Protein AF-A0A662Y302-F1 (afdb_monomer_lite)

pLDDT: mean 74.71, std 22.79, range [23.22, 97.81]

Sequence (272 aa):
MIYNSKTPQLGALWGGCLSFSKCHAERNVPVDPHMPWLWDGEEFLRSAIVWTHGYDIYSPSEDGSVIYHNYTKNPIQRGWESWEDPEVQKQVIAMTDNRYRLLVGVDFKGMVDTTELAKYGWGGVRSYEQYKAFSGISLEQGQEDNSSCKQLHWVPYANATEVEATVGGGWKLHATLSAFNRQIQEEEAQNFGELVDAKAAAQAVVLARKSMGIGKQNTDQAIAQLRQEVRRFATCVSRLTIQGCFLPARSCGHVLYGRTAARVFSGAGFAP

Structure (mmCIF, N/CA/C/O backbone):
data_AF-A0A662Y302-F1
#
_entry.id   AF-A0A662Y302-F1
#
loop_
_atom_site.group_PDB
_atom_site.id
_atom_site.type_symbol
_atom_site.label_atom_id
_atom_site.label_alt_id
_atom_site.label_comp_id
_atom_site.label_asym_id
_atom_site.label_entity_id
_atom_site.label_seq_id
_atom_site.pdbx_PDB_ins_code
_atom_site.Cartn_x
_atom_site.Cartn_y
_atom_site.Cartn_z
_atom_site.occupancy
_atom_site.B_iso_or_equiv
_atom_site.auth_seq_id
_atom_site.auth_comp_id
_atom_site.auth_asym_id
_atom_site.auth_atom_id
_atom_site.pdbx_PDB_model_num
ATOM 1 N N . MET A 1 1 ? 0.850 18.533 2.110 1.00 59.66 1 MET A N 1
ATOM 2 C CA . MET A 1 1 ? 0.840 18.538 3.589 1.00 59.66 1 MET A CA 1
ATOM 3 C C . MET A 1 1 ? -0.299 19.411 4.067 1.00 59.66 1 MET A C 1
ATOM 5 O O . MET A 1 1 ? -0.609 20.395 3.407 1.00 59.66 1 MET A O 1
ATOM 9 N N . ILE A 1 2 ? -0.930 19.037 5.177 1.00 69.56 2 ILE A N 1
ATOM 10 C CA . ILE A 1 2 ? -1.901 19.901 5.848 1.00 69.56 2 ILE A CA 1
ATOM 11 C C . ILE A 1 2 ? -1.097 20.863 6.714 1.00 69.56 2 ILE A C 1
ATOM 13 O O . ILE A 1 2 ? -0.470 20.439 7.685 1.00 69.56 2 ILE A O 1
ATOM 17 N N . TYR A 1 3 ? -1.080 22.131 6.310 1.00 75.12 3 TYR A N 1
ATOM 18 C CA . TYR A 1 3 ? -0.335 23.187 6.991 1.00 75.12 3 TYR A CA 1
ATOM 19 C C . TYR A 1 3 ? -0.761 23.321 8.457 1.00 75.12 3 TYR A C 1
ATOM 21 O O . TYR A 1 3 ? -1.945 23.181 8.777 1.00 75.12 3 TYR A O 1
ATOM 29 N N . ASN A 1 4 ? 0.192 23.634 9.338 1.00 79.00 4 ASN A N 1
ATOM 30 C CA . ASN A 1 4 ? -0.005 23.830 10.780 1.00 79.00 4 ASN A CA 1
ATOM 31 C C . ASN A 1 4 ? -0.550 22.606 11.542 1.00 79.00 4 ASN A C 1
ATOM 33 O O . ASN A 1 4 ? -1.102 22.746 12.639 1.00 79.00 4 ASN A O 1
ATOM 37 N N . SER A 1 5 ? -0.417 21.396 10.992 1.00 83.75 5 SER A N 1
ATOM 38 C CA . SER A 1 5 ? -0.731 20.184 11.747 1.00 83.75 5 SER A CA 1
ATOM 39 C C . SER A 1 5 ? 0.321 19.939 12.826 1.00 83.75 5 SER A C 1
ATOM 41 O O . SER A 1 5 ? 1.497 19.783 12.513 1.00 83.75 5 SER A O 1
ATOM 43 N N . LYS A 1 6 ? -0.113 19.807 14.084 1.00 87.44 6 LYS A N 1
ATOM 44 C CA . LYS A 1 6 ? 0.758 19.456 15.224 1.00 87.44 6 LYS A CA 1
ATOM 45 C C . LYS A 1 6 ? 0.945 17.951 15.422 1.00 87.44 6 LYS A C 1
ATOM 47 O O . LYS A 1 6 ? 1.718 17.526 16.275 1.00 87.44 6 LYS A O 1
ATOM 52 N N . THR A 1 7 ? 0.216 17.132 14.670 1.00 87.75 7 THR A N 1
ATOM 53 C CA . THR A 1 7 ? 0.244 15.668 14.772 1.00 87.75 7 THR A CA 1
ATOM 54 C C . THR A 1 7 ? 0.529 15.030 13.413 1.00 87.75 7 THR A C 1
ATOM 56 O O . THR A 1 7 ? 0.257 15.655 12.381 1.00 87.75 7 THR A O 1
ATOM 59 N N . PRO A 1 8 ? 1.063 13.794 13.380 1.00 89.19 8 PRO A N 1
ATOM 60 C CA . PRO A 1 8 ? 1.182 13.042 12.140 1.00 89.19 8 PRO A CA 1
ATOM 61 C C . PRO A 1 8 ? -0.173 12.918 11.444 1.00 89.19 8 PRO A C 1
ATOM 63 O O . PRO A 1 8 ? -1.195 12.676 12.090 1.00 89.19 8 PRO A O 1
ATOM 66 N N . GLN A 1 9 ? -0.170 13.094 10.128 1.00 89.38 9 GLN A N 1
ATOM 67 C CA . GLN A 1 9 ? -1.378 13.086 9.311 1.00 89.38 9 GLN A CA 1
ATOM 68 C C . GLN A 1 9 ? -1.471 11.799 8.517 1.00 89.38 9 GLN A C 1
ATOM 70 O O . GLN A 1 9 ? -0.475 11.342 7.963 1.00 89.38 9 GLN A O 1
ATOM 75 N N . LEU A 1 10 ? -2.672 11.223 8.458 1.00 92.50 10 LEU A N 1
ATOM 76 C CA . LEU A 1 10 ? -2.913 10.035 7.650 1.00 92.50 10 LEU A CA 1
ATOM 77 C C . LEU A 1 10 ? -2.612 10.362 6.179 1.00 92.50 10 LEU A C 1
ATOM 79 O O . LEU A 1 10 ? -3.145 11.325 5.628 1.00 92.50 10 LEU A O 1
ATOM 83 N N . GLY A 1 11 ? -1.739 9.566 5.573 1.00 92.06 11 GLY A N 1
ATOM 84 C CA . GLY A 1 11 ? -1.283 9.689 4.197 1.00 92.06 11 GLY A CA 1
ATOM 85 C C . GLY A 1 11 ? -1.677 8.471 3.369 1.00 92.06 11 GLY A C 1
ATOM 86 O O . GLY A 1 11 ? -1.933 7.390 3.898 1.00 92.06 11 GLY A O 1
ATOM 87 N N . ALA A 1 12 ? -1.721 8.654 2.051 1.00 92.69 12 ALA A N 1
ATOM 88 C CA . ALA A 1 12 ? -1.959 7.565 1.106 1.00 92.69 12 ALA A CA 1
ATOM 89 C C . ALA A 1 12 ? -0.668 6.972 0.534 1.00 92.69 12 ALA A C 1
ATOM 91 O O . ALA A 1 12 ? -0.702 5.855 0.023 1.00 92.69 12 ALA A O 1
ATOM 92 N N . LEU A 1 13 ? 0.438 7.716 0.610 1.00 91.50 13 LEU A N 1
ATOM 93 C CA . LEU A 1 13 ? 1.700 7.388 -0.041 1.00 91.50 13 LEU A CA 1
ATOM 94 C C . LEU A 1 13 ? 2.816 7.202 0.985 1.00 91.50 13 LEU A C 1
ATOM 96 O O . LEU A 1 13 ? 2.998 8.011 1.896 1.00 91.50 13 LEU A O 1
ATOM 100 N N . TRP A 1 14 ? 3.547 6.117 0.803 1.00 93.50 14 TRP A N 1
ATOM 101 C CA . TRP A 1 14 ? 4.794 5.759 1.448 1.00 93.50 14 TRP A CA 1
ATOM 102 C C . TRP A 1 14 ? 5.951 6.342 0.633 1.00 93.50 14 TRP A C 1
ATOM 104 O O . TRP A 1 14 ? 5.900 6.309 -0.591 1.00 93.50 14 TRP A O 1
ATOM 114 N N . GLY A 1 15 ? 6.973 6.870 1.307 1.00 88.88 15 GLY A N 1
ATOM 115 C CA . GLY A 1 15 ? 8.163 7.425 0.659 1.00 88.88 15 GLY A CA 1
ATOM 116 C C . GLY A 1 15 ? 9.418 6.629 1.004 1.00 88.88 15 GLY A C 1
ATOM 117 O O . GLY A 1 15 ? 9.665 6.343 2.181 1.00 88.88 15 GLY A O 1
ATOM 118 N N . GLY A 1 16 ? 10.240 6.322 0.000 1.00 86.19 16 GLY A N 1
ATOM 119 C CA . GLY A 1 16 ? 11.458 5.524 0.171 1.00 86.19 16 GLY A CA 1
ATOM 120 C C . GLY A 1 16 ? 12.545 6.220 0.990 1.00 86.19 16 GLY A C 1
ATOM 121 O O . GLY A 1 16 ? 13.267 5.580 1.752 1.00 86.19 16 GLY A O 1
ATOM 122 N N . CYS A 1 17 ? 12.633 7.549 0.905 1.00 83.56 17 CYS A N 1
ATOM 123 C CA . CYS A 1 17 ? 13.680 8.319 1.584 1.00 83.56 17 CYS A CA 1
ATOM 124 C C . CYS A 1 17 ? 13.460 8.492 3.097 1.00 83.56 17 CYS A C 1
ATOM 126 O O . CYS A 1 17 ? 14.408 8.803 3.818 1.00 83.56 17 CYS A O 1
ATOM 128 N N . LEU A 1 18 ? 12.224 8.335 3.585 1.00 85.25 18 LEU A N 1
ATOM 129 C CA . LEU A 1 18 ? 11.900 8.399 5.009 1.00 85.25 18 LEU A CA 1
ATOM 130 C C . LEU A 1 18 ? 10.705 7.505 5.317 1.00 85.25 18 LEU A C 1
ATOM 132 O O . LEU A 1 18 ? 9.550 7.908 5.177 1.00 85.25 18 LEU A O 1
ATOM 136 N N . SER A 1 19 ? 10.993 6.320 5.838 1.00 89.44 19 SER A N 1
ATOM 137 C CA . SER A 1 19 ? 9.976 5.447 6.398 1.00 89.44 19 SER A CA 1
ATOM 138 C C . SER A 1 19 ? 10.526 4.668 7.585 1.00 89.44 19 SER A C 1
ATOM 140 O O . SER A 1 19 ? 11.683 4.255 7.619 1.00 89.44 19 SER A O 1
ATOM 142 N N . PHE A 1 20 ? 9.689 4.500 8.603 1.00 90.50 20 PHE A N 1
ATOM 143 C CA . PHE A 1 20 ? 9.977 3.651 9.747 1.00 90.50 20 PHE A CA 1
ATOM 144 C C . PHE A 1 20 ? 8.676 3.036 10.243 1.00 90.50 20 PHE A C 1
ATOM 146 O O . PHE A 1 20 ? 7.602 3.633 10.172 1.00 90.50 20 PHE A O 1
ATOM 153 N N . SER A 1 21 ? 8.771 1.812 10.737 1.00 92.50 21 SER A N 1
ATOM 154 C CA . SER A 1 21 ? 7.631 1.029 11.189 1.00 92.50 21 SER A CA 1
ATOM 155 C C . SER A 1 21 ? 8.082 0.068 12.285 1.00 92.50 21 SER A C 1
ATOM 157 O O . SER A 1 21 ? 9.276 -0.124 12.536 1.00 92.50 21 SER A O 1
ATOM 159 N N . LYS A 1 22 ? 7.123 -0.548 12.980 1.00 93.50 22 LYS A N 1
ATOM 160 C CA . LYS A 1 22 ? 7.443 -1.692 13.839 1.00 93.50 22 LYS A CA 1
ATOM 161 C C . LYS A 1 22 ? 7.882 -2.863 12.961 1.00 93.50 22 LYS A C 1
ATOM 163 O O . LYS A 1 22 ? 7.330 -3.073 11.886 1.00 93.50 22 LYS A O 1
ATOM 168 N N . CYS A 1 23 ? 8.798 -3.688 13.467 1.00 94.31 23 CYS A N 1
ATOM 169 C CA . CYS A 1 23 ? 9.402 -4.791 12.710 1.00 94.31 23 CYS A CA 1
ATOM 170 C C . CYS A 1 23 ? 8.399 -5.782 12.094 1.00 94.31 23 CYS A C 1
ATOM 172 O O . CYS A 1 23 ? 8.719 -6.431 11.103 1.00 94.31 23 CYS A O 1
ATOM 174 N N . HIS A 1 24 ? 7.196 -5.911 12.661 1.00 94.44 24 HIS A N 1
ATOM 175 C CA . HIS A 1 24 ? 6.166 -6.790 12.116 1.00 94.44 24 HIS A CA 1
ATOM 176 C C . HIS A 1 24 ? 5.641 -6.325 10.750 1.00 94.44 24 HIS A C 1
ATOM 178 O O . HIS A 1 24 ? 5.228 -7.172 9.971 1.00 94.44 24 HIS A O 1
ATOM 184 N N . ALA A 1 25 ? 5.709 -5.030 10.414 1.00 94.88 25 ALA A N 1
ATOM 185 C CA . ALA A 1 25 ? 5.310 -4.541 9.093 1.00 94.88 25 ALA A CA 1
ATOM 186 C C . ALA A 1 25 ? 6.178 -5.144 7.983 1.00 94.88 25 ALA A C 1
ATOM 188 O O . ALA A 1 25 ? 5.655 -5.750 7.055 1.00 94.88 25 ALA A O 1
ATOM 189 N N . GLU A 1 26 ? 7.499 -5.080 8.140 1.00 94.06 26 GLU A N 1
ATOM 190 C CA . GLU A 1 26 ? 8.455 -5.624 7.166 1.00 94.06 26 GLU A CA 1
ATOM 191 C C . GLU A 1 26 ? 8.483 -7.159 7.135 1.00 94.06 26 GLU A C 1
ATOM 193 O O . GLU A 1 26 ? 8.827 -7.758 6.121 1.00 94.06 26 GLU A O 1
ATOM 198 N N . ARG A 1 27 ? 8.108 -7.821 8.238 1.00 94.19 27 ARG A N 1
ATOM 199 C CA . ARG A 1 27 ? 8.018 -9.291 8.296 1.00 94.19 27 ARG A CA 1
ATOM 200 C C . ARG A 1 27 ? 6.735 -9.830 7.680 1.00 94.19 27 ARG A C 1
ATOM 202 O O . ARG A 1 27 ? 6.779 -10.851 7.002 1.00 94.19 27 ARG A O 1
ATOM 209 N N . ASN A 1 28 ? 5.609 -9.175 7.951 1.00 95.19 28 ASN A N 1
ATOM 210 C CA . ASN A 1 28 ? 4.304 -9.598 7.451 1.00 95.19 28 ASN A CA 1
ATOM 211 C C . ASN A 1 28 ? 4.124 -9.191 5.988 1.00 95.19 28 ASN A C 1
ATOM 213 O O . ASN A 1 28 ? 3.450 -9.890 5.243 1.00 95.19 28 ASN A O 1
ATOM 217 N N . VAL A 1 29 ? 4.729 -8.069 5.592 1.00 96.44 29 VAL A N 1
ATOM 218 C CA . VAL A 1 29 ? 4.620 -7.492 4.254 1.00 96.44 29 VAL A CA 1
ATOM 219 C C . VAL A 1 29 ? 6.030 -7.236 3.710 1.00 96.44 29 VAL A C 1
ATOM 221 O O . VAL A 1 29 ? 6.476 -6.084 3.654 1.00 96.44 29 VAL A O 1
ATOM 224 N N . PRO A 1 30 ? 6.783 -8.292 3.365 1.00 94.88 30 PRO A N 1
ATOM 225 C CA . PRO A 1 30 ? 8.123 -8.141 2.809 1.00 94.88 30 PRO A CA 1
ATOM 226 C C . PRO A 1 30 ? 8.087 -7.445 1.442 1.00 94.88 30 PRO A C 1
ATOM 228 O O . PRO A 1 30 ? 7.107 -7.547 0.704 1.00 94.88 30 PRO A O 1
ATOM 231 N N . VAL A 1 31 ? 9.170 -6.746 1.100 1.00 93.75 31 VAL A N 1
ATOM 232 C CA . VAL A 1 31 ? 9.376 -6.212 -0.256 1.00 93.75 31 VAL A CA 1
ATOM 233 C C . VAL A 1 31 ? 9.509 -7.377 -1.239 1.00 93.75 31 VAL A C 1
ATOM 235 O O . VAL A 1 31 ? 10.145 -8.385 -0.923 1.00 93.75 31 VAL A O 1
ATOM 238 N N . ASP A 1 32 ? 8.890 -7.245 -2.411 1.00 95.81 32 ASP A N 1
ATOM 239 C CA . ASP A 1 32 ? 8.911 -8.263 -3.461 1.00 95.81 32 ASP A CA 1
ATOM 240 C C . ASP A 1 32 ? 10.318 -8.376 -4.080 1.00 95.81 32 ASP A C 1
ATOM 242 O O . ASP A 1 32 ? 10.774 -7.425 -4.721 1.00 95.81 32 ASP A O 1
ATOM 246 N N . PRO A 1 33 ? 11.026 -9.511 -3.917 1.00 95.50 33 PRO A N 1
ATOM 247 C CA . PRO A 1 33 ? 12.346 -9.695 -4.511 1.00 95.50 33 PRO A CA 1
ATOM 248 C C . PRO A 1 33 ? 12.287 -9.898 -6.033 1.00 95.50 33 PRO A C 1
ATOM 250 O O . PRO A 1 33 ? 13.325 -9.834 -6.687 1.00 95.50 33 PRO A O 1
ATOM 253 N N . HIS A 1 34 ? 11.098 -10.128 -6.603 1.00 95.50 34 HIS A N 1
ATOM 254 C CA . HIS A 1 34 ? 10.882 -10.392 -8.030 1.00 95.50 34 HIS A CA 1
ATOM 255 C C . HIS A 1 34 ? 10.583 -9.116 -8.836 1.00 95.50 34 HIS A C 1
ATOM 257 O O . HIS A 1 34 ? 10.054 -9.189 -9.943 1.00 95.50 34 HIS A O 1
ATOM 263 N N . MET A 1 35 ? 10.905 -7.937 -8.292 1.00 94.44 35 MET A N 1
ATOM 264 C CA . MET A 1 35 ? 10.808 -6.645 -8.991 1.00 94.44 35 MET A CA 1
ATOM 265 C C . MET A 1 35 ? 12.134 -5.868 -9.004 1.00 94.44 35 MET A C 1
ATOM 267 O O . MET A 1 35 ? 12.187 -4.711 -8.577 1.00 94.44 35 MET A O 1
ATOM 271 N N . PRO A 1 36 ? 13.236 -6.475 -9.477 1.00 92.56 36 PRO A N 1
ATOM 272 C CA . PRO A 1 36 ? 14.496 -5.760 -9.630 1.00 92.56 36 PRO A CA 1
ATOM 273 C C . PRO A 1 36 ? 14.342 -4.597 -10.616 1.00 92.56 36 PRO A C 1
ATOM 275 O O . PRO A 1 36 ? 13.674 -4.725 -11.642 1.00 92.56 36 PRO A O 1
ATOM 278 N N . TRP A 1 37 ? 15.007 -3.480 -10.322 1.00 90.56 37 TRP A N 1
ATOM 279 C CA . TRP A 1 37 ? 15.024 -2.276 -11.161 1.00 90.56 37 TRP A CA 1
ATOM 280 C C . TRP A 1 37 ? 13.683 -1.532 -11.300 1.00 90.56 37 TRP A C 1
ATOM 282 O O . TRP A 1 37 ? 13.589 -0.639 -12.143 1.00 90.56 37 TRP A O 1
ATOM 292 N N . LEU A 1 38 ? 12.671 -1.845 -10.481 1.00 92.31 38 LEU A N 1
ATOM 293 C CA . LEU A 1 38 ? 11.467 -1.018 -10.392 1.00 92.31 38 LEU A CA 1
ATOM 294 C C . LEU A 1 38 ? 11.825 0.309 -9.717 1.00 92.31 38 LEU A C 1
ATOM 296 O O . LEU A 1 38 ? 12.178 0.315 -8.547 1.00 92.31 38 LEU A O 1
ATOM 300 N N . TRP A 1 39 ? 11.719 1.416 -10.444 1.00 84.44 39 TRP A N 1
ATOM 301 C CA . TRP A 1 39 ? 11.942 2.760 -9.896 1.00 84.44 39 TRP A CA 1
ATOM 302 C C . TRP A 1 39 ? 10.647 3.562 -9.891 1.00 84.44 39 TRP A C 1
ATOM 304 O O . TRP A 1 39 ? 10.201 4.062 -8.860 1.00 84.44 39 TRP A O 1
ATOM 314 N N . ASP A 1 40 ? 9.999 3.638 -11.050 1.00 85.44 40 ASP A N 1
ATOM 315 C CA . ASP A 1 40 ? 8.737 4.342 -11.190 1.00 85.44 40 ASP A CA 1
ATOM 316 C C . ASP A 1 40 ? 7.587 3.446 -10.718 1.00 85.44 40 ASP A C 1
ATOM 318 O O . ASP A 1 40 ? 7.296 2.402 -11.298 1.00 85.44 40 ASP A O 1
ATOM 322 N N . GLY A 1 41 ? 6.915 3.870 -9.648 1.00 90.38 41 GLY A N 1
ATOM 323 C CA . GLY A 1 41 ? 5.750 3.174 -9.098 1.00 90.38 41 GLY A CA 1
ATOM 324 C C . GLY A 1 41 ? 6.038 2.270 -7.900 1.00 90.38 41 GLY A C 1
ATOM 325 O O . GLY A 1 41 ? 5.079 1.813 -7.276 1.00 90.38 41 GLY A O 1
ATOM 326 N N . GLU A 1 42 ? 7.303 2.071 -7.506 1.00 92.69 42 GLU A N 1
ATOM 327 C CA . GLU A 1 42 ? 7.649 1.281 -6.312 1.00 92.69 42 GLU A CA 1
ATOM 328 C C . GLU A 1 42 ? 6.974 1.836 -5.048 1.00 92.69 42 GLU A C 1
ATOM 330 O O . GLU A 1 42 ? 6.423 1.085 -4.243 1.00 92.69 42 GLU A O 1
ATOM 335 N N . GLU A 1 43 ? 6.930 3.165 -4.918 1.00 94.12 43 GLU A N 1
ATOM 336 C CA . GLU A 1 43 ? 6.338 3.850 -3.772 1.00 94.12 43 GLU A CA 1
ATOM 337 C C . GLU A 1 43 ? 4.821 3.663 -3.738 1.00 94.12 43 GLU A C 1
ATOM 339 O O . GLU A 1 43 ? 4.256 3.322 -2.695 1.00 94.12 43 GLU A O 1
ATOM 344 N N . PHE A 1 44 ? 4.152 3.815 -4.885 1.00 94.50 44 PHE A N 1
ATOM 345 C CA . PHE A 1 44 ? 2.716 3.564 -5.005 1.00 94.50 44 PHE A CA 1
ATOM 346 C C . PHE A 1 44 ? 2.386 2.111 -4.659 1.00 94.50 44 PHE A C 1
ATOM 348 O O . PHE A 1 44 ? 1.491 1.847 -3.852 1.00 94.50 44 PHE A O 1
ATOM 355 N N . LEU A 1 45 ? 3.132 1.165 -5.231 1.00 95.56 45 LEU A N 1
ATOM 356 C CA . LEU A 1 45 ? 2.897 -0.252 -5.011 1.00 95.56 45 LEU A CA 1
ATOM 3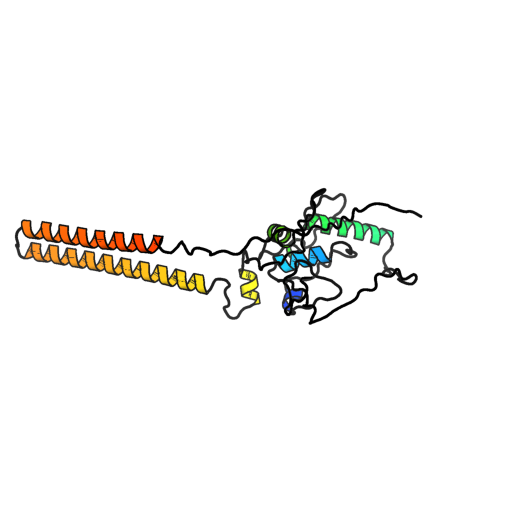57 C C . LEU A 1 45 ? 3.124 -0.625 -3.544 1.00 95.56 45 LEU A C 1
ATOM 359 O O . LEU A 1 45 ? 2.264 -1.263 -2.934 1.00 95.56 45 LEU A O 1
ATOM 363 N N . ARG A 1 46 ? 4.230 -0.165 -2.944 1.00 95.88 46 ARG A N 1
ATOM 364 C CA . ARG A 1 46 ? 4.515 -0.375 -1.522 1.00 95.88 46 ARG A CA 1
ATOM 365 C C . ARG A 1 46 ? 3.385 0.167 -0.661 1.00 95.88 46 ARG A C 1
ATOM 367 O O . ARG A 1 46 ? 2.931 -0.539 0.237 1.00 95.88 46 ARG A O 1
ATOM 374 N N . SER A 1 47 ? 2.903 1.371 -0.968 1.00 96.12 47 SER A N 1
ATOM 375 C CA . SER A 1 47 ? 1.797 2.018 -0.257 1.00 96.12 47 SER A CA 1
ATOM 376 C C . SER A 1 47 ? 0.522 1.183 -0.287 1.00 96.12 47 SER A C 1
ATOM 378 O O . SER A 1 47 ? -0.075 0.915 0.755 1.00 96.12 47 SER A O 1
ATOM 380 N N . ALA A 1 48 ? 0.125 0.743 -1.479 1.00 96.94 48 ALA A N 1
ATOM 381 C CA . ALA A 1 48 ? -1.077 -0.047 -1.688 1.00 96.94 48 ALA A CA 1
ATOM 382 C C . ALA A 1 48 ? -0.987 -1.414 -0.987 1.00 96.94 48 ALA A C 1
ATOM 384 O O . ALA A 1 48 ? -1.917 -1.829 -0.291 1.00 96.94 48 ALA A O 1
ATOM 385 N N . ILE A 1 49 ? 0.152 -2.100 -1.108 1.00 97.12 49 ILE A N 1
ATOM 386 C CA . ILE A 1 49 ? 0.355 -3.421 -0.506 1.00 97.12 49 ILE A CA 1
ATOM 387 C C . ILE A 1 49 ? 0.318 -3.326 1.024 1.00 97.12 49 ILE A C 1
ATOM 389 O O . ILE A 1 49 ? -0.461 -4.041 1.652 1.00 97.12 49 ILE A O 1
ATOM 393 N N . VAL A 1 50 ? 1.089 -2.436 1.661 1.00 97.00 50 VAL A N 1
ATOM 394 C CA . VAL A 1 50 ? 1.070 -2.354 3.137 1.00 97.00 50 VAL A CA 1
ATOM 395 C C . VAL A 1 50 ? -0.309 -1.943 3.658 1.00 97.00 50 VAL A C 1
ATOM 397 O O . VAL A 1 50 ? -0.774 -2.472 4.669 1.00 97.00 50 VAL A O 1
ATOM 400 N N . TRP A 1 51 ? -1.012 -1.068 2.935 1.00 97.75 51 TRP A N 1
ATOM 401 C CA . TRP A 1 51 ? -2.334 -0.596 3.336 1.00 97.75 51 TRP A CA 1
ATOM 402 C C . TRP A 1 51 ? -3.418 -1.675 3.262 1.00 97.75 51 TRP A C 1
ATOM 404 O O . TRP A 1 51 ? -4.256 -1.783 4.166 1.00 97.75 51 TRP A O 1
ATOM 414 N N . THR A 1 52 ? -3.377 -2.513 2.223 1.00 97.81 52 THR A N 1
ATOM 415 C CA . THR A 1 52 ? -4.289 -3.661 2.057 1.00 97.81 52 THR A CA 1
ATOM 416 C C . THR A 1 52 ? -4.040 -4.773 3.083 1.00 97.81 52 THR A C 1
ATOM 418 O O . THR A 1 52 ? -4.964 -5.515 3.411 1.00 97.81 52 THR A O 1
ATOM 421 N N . HIS A 1 53 ? -2.844 -4.826 3.682 1.00 97.38 53 HIS A N 1
ATOM 422 C CA . HIS A 1 53 ? -2.508 -5.678 4.835 1.00 97.38 53 HIS A CA 1
ATOM 423 C C . HIS A 1 53 ? -2.859 -5.049 6.200 1.00 97.38 53 HIS A C 1
ATOM 425 O O . HIS A 1 53 ? -2.543 -5.610 7.249 1.00 97.38 53 HIS A O 1
ATOM 431 N N . GLY A 1 54 ? -3.522 -3.887 6.214 1.00 96.62 54 GLY A N 1
ATOM 432 C CA . GLY A 1 54 ? -4.035 -3.262 7.437 1.00 96.62 54 GLY A CA 1
ATOM 433 C C . GLY A 1 54 ? -3.096 -2.268 8.113 1.00 96.62 54 GLY A C 1
ATOM 434 O O . GLY A 1 54 ? -3.388 -1.835 9.226 1.00 96.62 54 GLY A O 1
ATOM 435 N N . TYR A 1 55 ? -1.991 -1.887 7.471 1.00 97.00 55 TYR A N 1
ATOM 436 C CA . TYR A 1 55 ? -1.119 -0.827 7.974 1.00 97.00 55 TYR A CA 1
ATOM 437 C C . TYR A 1 55 ? -1.608 0.543 7.510 1.00 97.00 55 TYR A C 1
ATOM 439 O O . TYR A 1 55 ? -1.983 0.728 6.357 1.00 97.00 55 TYR A O 1
ATOM 447 N N . ASP A 1 56 ? -1.569 1.530 8.397 1.00 96.00 56 ASP A N 1
ATOM 448 C CA . ASP A 1 56 ? -1.895 2.912 8.054 1.00 96.00 56 ASP A CA 1
ATOM 449 C C . ASP A 1 56 ? -0.604 3.729 7.920 1.00 96.00 56 ASP A C 1
ATOM 451 O O . ASP A 1 56 ? 0.323 3.593 8.724 1.00 96.00 56 ASP A O 1
ATOM 455 N N . ILE A 1 57 ? -0.533 4.567 6.885 1.00 94.88 57 ILE A N 1
ATOM 456 C CA . ILE A 1 57 ? 0.644 5.385 6.573 1.00 94.88 57 ILE A CA 1
ATOM 457 C C . ILE A 1 57 ? 0.418 6.786 7.127 1.00 94.88 57 ILE A C 1
ATOM 459 O O . ILE A 1 57 ? -0.641 7.37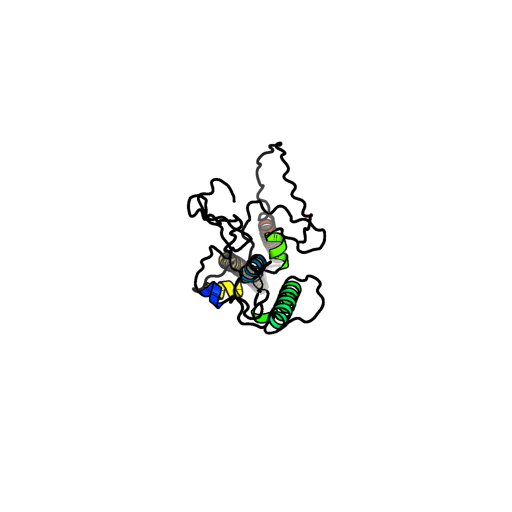4 6.919 1.00 94.88 57 ILE A O 1
ATOM 463 N N . TYR A 1 58 ? 1.417 7.339 7.810 1.00 92.12 58 TYR A N 1
ATOM 464 C CA . TYR A 1 58 ? 1.343 8.684 8.371 1.00 92.12 58 TYR A CA 1
ATOM 465 C C . TYR A 1 58 ? 2.510 9.535 7.891 1.00 92.12 58 TYR A C 1
ATOM 467 O O . TYR A 1 58 ? 3.671 9.154 8.035 1.00 92.12 58 TYR A O 1
ATOM 475 N N . SER A 1 59 ? 2.198 10.712 7.359 1.00 88.12 59 SER A N 1
ATOM 476 C CA . SER A 1 59 ? 3.189 11.746 7.092 1.00 88.12 59 SER A CA 1
ATOM 477 C C . SER A 1 59 ? 3.507 12.506 8.387 1.00 88.12 59 SER A C 1
ATOM 479 O O . SER A 1 59 ? 2.586 12.787 9.165 1.00 88.12 59 SER A O 1
ATOM 481 N N . PRO A 1 60 ? 4.779 12.869 8.634 1.00 86.31 60 PRO A N 1
ATOM 482 C CA . PRO A 1 60 ?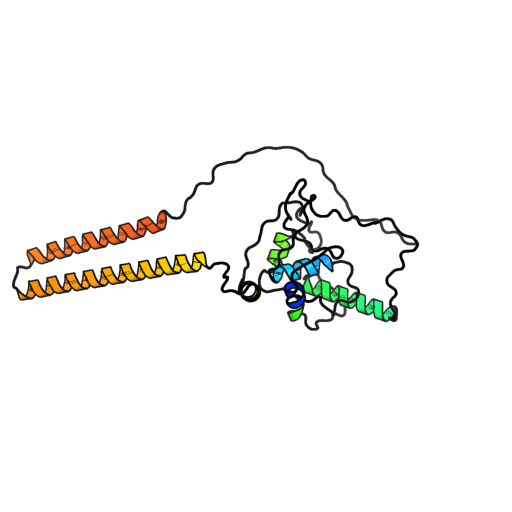 5.151 13.718 9.762 1.00 86.31 60 PRO A CA 1
ATOM 483 C C . PRO A 1 60 ? 4.389 15.052 9.773 1.00 86.31 60 PRO A C 1
ATOM 485 O O . PRO A 1 60 ? 3.989 15.562 8.725 1.00 86.31 60 PRO A O 1
ATOM 488 N N . SER A 1 61 ? 4.208 15.628 10.963 1.00 85.44 61 SER A N 1
ATOM 489 C CA . SER A 1 61 ? 3.819 17.034 11.105 1.00 85.44 61 SER A CA 1
ATOM 490 C C . SER A 1 61 ? 4.968 17.965 10.718 1.00 85.44 61 SER A C 1
ATOM 492 O O . SER A 1 61 ? 6.138 17.575 10.751 1.00 85.44 61 SER A O 1
ATOM 494 N N . GLU A 1 62 ? 4.637 19.227 10.435 1.00 77.25 62 GLU A N 1
ATOM 495 C CA . GLU A 1 62 ? 5.630 20.285 10.193 1.00 77.25 62 GLU A CA 1
ATOM 496 C C . GLU A 1 62 ? 6.545 20.508 11.411 1.00 77.25 62 GLU A C 1
ATOM 498 O O . GLU A 1 62 ? 7.727 20.792 11.242 1.00 77.25 62 GLU A O 1
ATOM 503 N N . ASP A 1 63 ? 6.031 20.283 12.626 1.00 77.94 63 ASP A N 1
ATOM 504 C CA . ASP A 1 63 ? 6.801 20.359 13.877 1.00 77.94 63 ASP A CA 1
ATOM 505 C C . ASP A 1 63 ? 7.815 19.205 14.049 1.00 77.94 63 ASP A C 1
ATOM 507 O O . ASP A 1 63 ? 8.700 19.280 14.900 1.00 77.94 63 ASP A O 1
ATOM 511 N N . GLY A 1 64 ? 7.658 18.103 13.305 1.00 70.94 64 GLY A N 1
ATOM 512 C CA . GLY A 1 64 ? 8.397 16.860 13.531 1.00 70.94 64 GLY A CA 1
ATOM 513 C C . GLY A 1 64 ? 9.694 16.751 12.733 1.00 70.94 64 GLY A C 1
ATOM 514 O O . GLY A 1 64 ? 10.779 16.624 13.299 1.00 70.94 64 GLY A O 1
ATOM 515 N N . SER A 1 65 ? 9.600 16.702 11.403 1.00 67.69 65 SER A N 1
ATOM 516 C CA . SER A 1 65 ? 10.758 16.463 10.533 1.00 67.69 65 SER A CA 1
ATOM 517 C C . SER A 1 65 ? 10.539 17.064 9.154 1.00 67.69 65 SER A C 1
ATOM 519 O O . SER A 1 65 ? 9.659 16.633 8.412 1.00 67.69 65 SER A O 1
ATOM 521 N N . VAL A 1 66 ? 11.382 18.032 8.798 1.00 69.06 66 VAL A N 1
ATOM 522 C CA . VAL A 1 66 ? 11.455 18.585 7.446 1.00 69.06 66 VAL A CA 1
ATOM 523 C C . VAL A 1 66 ? 12.689 18.004 6.769 1.00 69.06 66 VAL A C 1
ATOM 525 O O . VAL A 1 66 ? 13.815 18.268 7.189 1.00 69.06 66 VAL A O 1
ATOM 528 N N . ILE A 1 67 ? 12.473 17.195 5.735 1.00 76.31 67 ILE A N 1
ATOM 529 C CA . ILE A 1 67 ? 13.542 16.602 4.929 1.00 76.31 67 ILE A CA 1
ATOM 530 C C . ILE A 1 67 ? 13.506 17.238 3.550 1.00 76.31 67 ILE A C 1
ATOM 532 O O . ILE A 1 67 ? 12.455 17.320 2.916 1.00 76.31 67 ILE A O 1
ATOM 536 N N . TYR A 1 68 ? 14.669 17.681 3.090 1.00 79.44 68 TYR A N 1
ATOM 537 C CA . TYR A 1 68 ? 14.837 18.252 1.764 1.00 79.44 68 TYR A CA 1
ATOM 538 C C . TYR A 1 68 ? 15.540 17.246 0.866 1.00 79.44 68 TYR A C 1
ATOM 540 O O . TYR A 1 68 ? 16.554 16.663 1.247 1.00 79.44 68 TYR A O 1
ATOM 548 N N . HIS A 1 69 ? 15.018 17.089 -0.344 1.00 80.50 69 HIS A N 1
ATOM 549 C CA . HIS A 1 69 ? 15.684 16.347 -1.400 1.00 80.50 69 HIS A CA 1
ATOM 550 C C . HIS A 1 69 ? 16.268 17.337 -2.412 1.00 80.50 69 HIS A C 1
ATOM 552 O O . HIS A 1 69 ? 15.578 18.257 -2.862 1.00 80.50 69 HIS A O 1
ATOM 558 N N . ASN A 1 70 ? 17.546 17.181 -2.759 1.00 83.06 70 ASN A N 1
ATOM 559 C CA . ASN A 1 70 ? 18.180 18.029 -3.760 1.00 83.06 70 ASN A CA 1
ATOM 560 C C . ASN A 1 70 ? 17.891 17.480 -5.161 1.00 83.06 70 ASN A C 1
ATOM 562 O O . ASN A 1 70 ? 18.553 16.556 -5.619 1.00 83.06 70 ASN A O 1
ATOM 566 N N . TYR A 1 71 ? 16.922 18.084 -5.845 1.00 81.06 71 TYR A N 1
ATOM 567 C CA . TYR A 1 71 ? 16.577 17.746 -7.230 1.00 81.06 71 TYR A CA 1
ATOM 568 C C . TYR A 1 71 ? 17.422 18.483 -8.279 1.00 81.06 71 TYR A C 1
ATOM 570 O O . TYR A 1 71 ? 17.141 18.400 -9.475 1.00 81.06 71 TYR A O 1
ATOM 578 N N . THR A 1 72 ? 18.455 19.222 -7.867 1.00 85.81 72 THR A N 1
ATOM 579 C CA . THR A 1 72 ? 19.377 19.852 -8.818 1.00 85.81 72 THR A CA 1
ATOM 580 C C . THR A 1 72 ? 20.095 18.760 -9.605 1.00 85.81 72 THR A C 1
ATOM 582 O O . THR A 1 72 ? 20.711 17.879 -9.007 1.00 85.81 72 THR A O 1
ATOM 585 N N . LYS A 1 73 ? 20.047 18.829 -10.944 1.00 76.06 73 LYS A N 1
ATOM 586 C CA . LYS A 1 73 ? 20.775 17.902 -11.822 1.00 76.06 73 LYS A CA 1
ATOM 587 C C . LYS A 1 73 ? 22.258 17.921 -11.456 1.00 76.06 73 LYS A C 1
ATOM 589 O O . LYS A 1 73 ? 22.933 18.929 -11.662 1.00 76.06 73 LYS A O 1
ATOM 594 N N . ASN A 1 74 ? 22.756 16.817 -10.912 1.00 70.00 74 ASN A N 1
ATOM 595 C CA . ASN A 1 74 ? 24.160 16.680 -10.570 1.00 70.00 74 ASN A CA 1
ATOM 596 C C . ASN A 1 74 ? 24.896 16.015 -11.751 1.00 70.00 74 ASN A C 1
ATOM 598 O O . ASN A 1 74 ? 24.590 14.871 -12.080 1.00 70.00 74 ASN A O 1
ATOM 602 N N . PRO A 1 75 ? 25.875 16.685 -12.391 1.00 67.25 75 PRO A N 1
ATOM 603 C CA . PRO A 1 75 ? 26.616 16.119 -13.522 1.00 67.25 75 PRO A CA 1
ATOM 604 C C . PRO A 1 75 ? 27.487 14.908 -13.142 1.00 67.25 75 PRO A C 1
ATOM 606 O O . PRO A 1 75 ? 27.978 14.212 -14.023 1.00 67.25 75 PRO A O 1
ATOM 609 N N . ILE A 1 76 ? 27.682 14.653 -11.842 1.00 64.94 76 ILE A N 1
ATOM 610 C CA . ILE A 1 76 ? 28.446 13.525 -11.285 1.00 64.94 76 ILE A CA 1
ATOM 611 C C . ILE A 1 76 ? 27.502 12.452 -10.715 1.00 64.94 76 ILE A C 1
ATOM 613 O O . ILE A 1 76 ? 27.967 11.476 -10.130 1.00 64.94 76 ILE A O 1
ATOM 617 N N . GLN A 1 77 ? 26.177 12.601 -10.851 1.00 59.31 77 GLN A N 1
ATOM 618 C CA . GLN A 1 77 ? 25.236 11.565 -10.427 1.00 59.31 77 GLN A CA 1
ATOM 619 C C . GLN A 1 77 ? 25.444 10.338 -11.316 1.00 59.31 77 GLN A C 1
ATOM 621 O O . GLN A 1 77 ? 24.887 10.226 -12.406 1.00 59.31 77 GLN A O 1
ATOM 626 N N . ARG A 1 78 ? 26.319 9.437 -10.870 1.00 58.28 78 ARG A N 1
ATOM 627 C CA . ARG A 1 78 ? 26.460 8.125 -11.479 1.00 58.28 78 ARG A CA 1
ATOM 628 C C . ARG A 1 78 ? 25.123 7.436 -11.281 1.00 58.28 78 ARG A C 1
ATOM 630 O O . ARG A 1 78 ? 24.625 7.375 -10.156 1.00 58.28 78 ARG A O 1
ATOM 637 N N . GLY A 1 79 ? 24.533 6.964 -12.375 1.00 61.88 79 GLY A N 1
ATOM 638 C CA . GLY A 1 79 ? 23.468 5.979 -12.272 1.00 61.88 79 GLY A CA 1
ATOM 639 C C . GLY A 1 79 ? 23.961 4.780 -11.462 1.00 61.88 79 GLY A C 1
ATOM 640 O O . GLY A 1 79 ? 25.165 4.597 -11.273 1.00 61.88 79 GLY A O 1
ATOM 641 N N . TRP A 1 80 ? 23.033 3.974 -10.963 1.00 63.69 80 TRP A N 1
ATOM 642 C CA . TRP A 1 80 ? 23.387 2.728 -10.297 1.00 63.69 80 TRP A CA 1
ATOM 643 C C . TRP A 1 80 ? 24.203 1.858 -11.259 1.00 63.69 80 TRP A C 1
ATOM 645 O O . TRP A 1 80 ? 23.725 1.499 -12.334 1.00 63.69 80 TRP A O 1
ATOM 655 N N . GLU A 1 81 ? 25.457 1.584 -10.898 1.00 67.75 81 GLU A N 1
ATOM 656 C CA . GLU A 1 81 ? 26.324 0.698 -11.671 1.00 67.75 81 GLU A CA 1
ATOM 657 C C . GLU A 1 81 ? 25.777 -0.728 -11.523 1.00 67.75 81 GLU A C 1
ATOM 659 O O . GLU A 1 81 ? 25.712 -1.273 -10.420 1.00 67.75 81 GLU A O 1
ATOM 664 N N . SER A 1 82 ? 25.332 -1.311 -12.636 1.00 70.69 82 SER A N 1
ATOM 665 C CA . SER A 1 82 ? 24.948 -2.717 -12.703 1.00 70.69 82 SER A CA 1
ATOM 666 C C . SER A 1 82 ? 26.146 -3.550 -13.136 1.00 70.69 82 SER A C 1
ATOM 668 O O . SER A 1 82 ? 26.869 -3.175 -14.060 1.00 70.69 82 SER A O 1
ATOM 670 N N . TRP A 1 83 ? 26.338 -4.696 -12.486 1.00 77.81 83 TRP A N 1
ATOM 671 C CA . TRP A 1 83 ? 27.285 -5.722 -12.935 1.00 77.81 83 TRP A CA 1
ATOM 672 C C . TRP A 1 83 ? 26.669 -6.647 -13.996 1.00 77.81 83 TRP A C 1
ATOM 674 O O . TRP A 1 83 ? 27.358 -7.528 -14.509 1.00 77.81 83 TRP A O 1
ATOM 684 N N . GLU A 1 84 ? 25.375 -6.486 -14.289 1.00 82.06 84 GLU A N 1
ATOM 685 C CA . GLU A 1 84 ? 24.657 -7.276 -15.286 1.00 82.06 84 GLU A CA 1
ATOM 686 C C . GLU A 1 84 ? 24.977 -6.810 -16.707 1.00 82.06 84 GLU A C 1
ATOM 688 O O . GLU A 1 84 ? 25.267 -5.640 -16.962 1.00 82.06 84 GLU A O 1
ATOM 693 N N . ASP A 1 85 ? 24.880 -7.746 -17.651 1.00 90.94 85 ASP A N 1
ATOM 694 C CA . ASP A 1 85 ? 24.905 -7.411 -19.068 1.00 90.94 85 ASP A CA 1
ATOM 695 C C . ASP A 1 85 ? 23.746 -6.441 -19.401 1.00 90.94 85 ASP A C 1
ATOM 697 O O . ASP A 1 85 ? 22.607 -6.700 -18.993 1.00 90.94 85 ASP A O 1
ATOM 701 N N . PRO A 1 86 ? 23.988 -5.341 -20.142 1.00 90.25 86 PRO A N 1
ATOM 702 C CA . PRO A 1 86 ? 22.959 -4.339 -20.417 1.00 90.25 86 PRO A CA 1
ATOM 703 C C . PRO A 1 86 ? 21.705 -4.880 -21.117 1.00 90.25 86 PRO A C 1
ATOM 705 O O . PRO A 1 86 ? 20.608 -4.367 -20.884 1.00 90.25 86 PRO A O 1
ATOM 708 N N . GLU A 1 87 ? 21.833 -5.900 -21.971 1.00 92.19 87 GLU A N 1
ATOM 709 C CA . GLU A 1 87 ? 20.682 -6.493 -22.657 1.00 92.19 87 GLU A CA 1
ATOM 710 C C . GLU A 1 87 ? 19.873 -7.375 -21.700 1.00 92.19 87 GLU A C 1
ATOM 712 O O . GLU A 1 87 ? 18.642 -7.337 -21.720 1.00 92.19 87 GLU A O 1
ATOM 717 N N . VAL A 1 88 ? 20.547 -8.097 -20.798 1.00 91.69 88 VAL A N 1
ATOM 718 C CA . VAL A 1 88 ? 19.884 -8.828 -19.707 1.00 91.69 88 VAL A CA 1
ATOM 719 C C . VAL A 1 88 ? 19.136 -7.856 -18.799 1.00 91.69 88 VAL A C 1
ATOM 721 O O . VAL A 1 88 ? 17.942 -8.039 -18.568 1.00 91.69 88 VAL A O 1
ATOM 724 N N . GLN A 1 89 ? 19.785 -6.776 -18.359 1.00 91.12 89 GLN A N 1
ATOM 725 C CA . GLN A 1 89 ? 19.162 -5.769 -17.499 1.00 91.12 89 GLN A CA 1
ATOM 726 C C . GLN A 1 89 ? 17.909 -5.168 -18.152 1.00 91.12 89 GLN A C 1
ATOM 728 O O . GLN A 1 89 ? 16.873 -5.017 -17.505 1.00 91.12 89 GLN A O 1
ATOM 733 N N . LYS A 1 90 ? 17.965 -4.867 -19.453 1.00 92.06 90 LYS A N 1
ATOM 734 C CA . LYS A 1 90 ? 16.817 -4.350 -20.207 1.00 92.06 90 LYS A CA 1
ATOM 735 C C . LYS A 1 90 ? 15.642 -5.332 -20.231 1.00 92.06 90 LYS A C 1
ATOM 737 O O . LYS A 1 90 ? 14.492 -4.909 -20.106 1.00 92.06 90 LYS A O 1
ATOM 742 N N . GLN A 1 91 ? 15.911 -6.627 -20.387 1.00 93.19 91 GLN A N 1
ATOM 743 C CA . GLN A 1 91 ? 14.876 -7.664 -20.339 1.00 93.19 91 GLN A CA 1
ATOM 744 C C . GLN A 1 91 ? 14.275 -7.790 -18.937 1.00 93.19 91 GLN A C 1
ATOM 746 O O . GLN A 1 91 ? 13.055 -7.882 -18.805 1.00 93.19 91 GLN A O 1
ATOM 751 N N . VAL A 1 92 ? 15.114 -7.736 -17.901 1.00 93.12 92 VAL A N 1
ATOM 752 C CA . VAL A 1 92 ? 14.683 -7.767 -16.501 1.00 93.12 92 VAL A CA 1
ATOM 753 C C . VAL A 1 92 ? 13.783 -6.570 -16.183 1.00 93.12 92 VAL A C 1
ATOM 755 O O . VAL A 1 92 ? 12.681 -6.776 -15.685 1.00 93.12 92 VAL A O 1
ATOM 758 N N . ILE A 1 93 ? 14.183 -5.348 -16.554 1.00 93.75 93 ILE A N 1
ATOM 759 C CA . ILE A 1 93 ? 13.360 -4.136 -16.389 1.00 93.75 93 ILE A CA 1
ATOM 760 C C . ILE A 1 93 ? 11.993 -4.312 -17.062 1.00 93.75 93 ILE A C 1
ATOM 762 O O . ILE A 1 93 ? 10.964 -4.060 -16.443 1.00 93.75 93 ILE A O 1
ATOM 766 N N . ALA A 1 94 ? 11.959 -4.808 -18.304 1.00 95.25 94 ALA A N 1
ATOM 767 C CA . ALA A 1 94 ? 10.700 -5.012 -19.020 1.00 95.25 94 ALA A CA 1
ATOM 768 C C . ALA A 1 94 ? 9.776 -6.035 -18.328 1.00 95.25 94 ALA A C 1
ATOM 770 O O . ALA A 1 94 ? 8.560 -5.843 -18.293 1.00 95.25 94 ALA A O 1
ATOM 771 N N . MET A 1 95 ? 10.329 -7.115 -17.766 1.00 96.25 95 MET A N 1
ATOM 772 C CA . MET A 1 95 ? 9.545 -8.089 -16.996 1.00 96.25 95 MET A CA 1
ATOM 773 C C . MET A 1 95 ? 9.059 -7.514 -15.663 1.00 96.25 95 MET A C 1
ATOM 775 O O . MET A 1 95 ? 7.915 -7.772 -15.287 1.00 96.25 95 MET A O 1
ATOM 779 N N . THR A 1 96 ? 9.890 -6.725 -14.977 1.00 96.38 96 THR A N 1
ATOM 780 C CA . THR A 1 96 ? 9.527 -6.020 -13.741 1.00 96.38 96 THR A CA 1
ATOM 781 C C . THR A 1 96 ? 8.380 -5.040 -13.980 1.00 96.38 96 THR A C 1
ATOM 783 O O . THR A 1 96 ? 7.380 -5.082 -13.262 1.00 96.38 96 THR A O 1
ATOM 786 N N . ASP A 1 97 ? 8.455 -4.229 -15.037 1.00 95.81 97 ASP A N 1
ATOM 787 C CA . ASP A 1 97 ? 7.382 -3.309 -15.426 1.00 95.81 97 ASP A CA 1
ATOM 788 C C . ASP A 1 97 ? 6.083 -4.062 -15.736 1.00 95.81 97 ASP A C 1
ATOM 790 O O . ASP A 1 97 ? 4.995 -3.655 -15.322 1.00 95.81 97 ASP A O 1
ATOM 794 N N . ASN A 1 98 ? 6.180 -5.194 -16.438 1.00 96.81 98 ASN A N 1
ATOM 795 C CA . ASN A 1 98 ? 5.027 -6.040 -16.731 1.00 96.81 98 ASN A CA 1
ATOM 796 C C . ASN A 1 98 ? 4.433 -6.668 -15.462 1.00 96.81 98 ASN A C 1
ATOM 798 O O . ASN A 1 98 ? 3.212 -6.774 -15.355 1.00 96.81 98 ASN A O 1
ATOM 802 N N . ARG A 1 99 ? 5.261 -7.039 -14.479 1.00 97.00 99 ARG A N 1
ATOM 803 C CA . ARG A 1 99 ? 4.800 -7.546 -13.178 1.00 97.00 99 ARG A CA 1
ATOM 804 C C . ARG A 1 99 ? 4.092 -6.461 -12.374 1.00 97.00 99 ARG A C 1
ATOM 806 O O . ARG A 1 99 ? 3.009 -6.717 -11.849 1.00 97.00 99 ARG A O 1
ATOM 813 N N . TYR A 1 100 ? 4.649 -5.250 -12.329 1.00 96.25 100 TYR A N 1
ATOM 814 C CA . TYR A 1 100 ? 3.988 -4.093 -11.725 1.00 96.25 100 TYR A CA 1
ATOM 815 C C . TYR A 1 100 ? 2.611 -3.870 -12.362 1.00 96.25 100 TYR A C 1
ATOM 817 O O . TYR A 1 100 ? 1.603 -3.861 -11.656 1.00 96.25 100 TYR A O 1
ATOM 825 N N . ARG A 1 101 ? 2.552 -3.789 -13.700 1.00 95.06 101 ARG A N 1
ATOM 826 C CA . ARG A 1 101 ? 1.308 -3.620 -14.471 1.00 95.06 101 ARG A CA 1
ATOM 827 C C . ARG A 1 101 ? 0.290 -4.724 -14.200 1.00 95.06 101 ARG A C 1
ATOM 829 O O . ARG A 1 101 ? -0.885 -4.420 -14.008 1.00 95.06 101 ARG A O 1
ATOM 836 N N . LEU A 1 102 ? 0.740 -5.977 -14.120 1.00 95.62 102 LEU A N 1
ATOM 837 C CA . LEU A 1 102 ? -0.100 -7.118 -13.763 1.00 95.62 102 LEU A CA 1
ATOM 838 C C . LEU A 1 102 ? -0.738 -6.944 -12.377 1.00 95.62 102 LEU A C 1
ATOM 840 O O . LEU A 1 102 ? -1.938 -7.166 -12.239 1.00 95.62 102 LEU A O 1
ATOM 844 N N . LEU A 1 103 ? 0.035 -6.529 -11.367 1.00 94.88 103 LEU A N 1
ATOM 845 C CA . LEU A 1 103 ? -0.475 -6.314 -10.008 1.00 94.88 103 LEU A CA 1
ATOM 846 C C . LEU A 1 103 ? -1.513 -5.190 -9.964 1.00 94.88 103 LEU A C 1
ATOM 848 O O . LEU A 1 103 ? -2.577 -5.362 -9.369 1.00 94.88 103 LEU A O 1
ATOM 852 N N . VAL A 1 104 ? -1.222 -4.056 -10.608 1.00 93.44 104 VAL A N 1
ATOM 853 C CA . VAL A 1 104 ? -2.094 -2.871 -10.581 1.00 93.44 104 VAL A CA 1
ATOM 854 C C . VAL A 1 104 ? -3.269 -2.927 -11.567 1.00 93.44 104 VAL A C 1
ATOM 856 O O . VAL A 1 104 ? -4.112 -2.030 -11.565 1.00 93.44 104 VAL A O 1
ATOM 859 N N . GLY A 1 105 ? -3.355 -3.976 -12.390 1.00 92.38 105 GLY A N 1
ATOM 860 C CA . GLY A 1 105 ? -4.444 -4.174 -13.349 1.00 92.38 105 GLY A CA 1
ATOM 861 C C . GLY A 1 105 ? -4.362 -3.270 -14.583 1.00 92.38 105 GLY A C 1
ATOM 862 O O . GLY A 1 105 ? -5.394 -2.875 -15.118 1.00 92.38 105 GLY A O 1
ATOM 863 N N . VAL A 1 106 ? -3.149 -2.924 -15.019 1.00 91.50 106 VAL A N 1
ATOM 864 C CA . VAL A 1 106 ? -2.890 -2.144 -16.237 1.00 91.50 106 VAL A CA 1
ATOM 865 C C . VAL A 1 106 ? -2.454 -3.082 -17.361 1.00 91.50 106 VAL A C 1
ATOM 867 O O . VAL A 1 106 ? -1.636 -3.977 -17.154 1.00 91.50 106 VAL A O 1
ATOM 870 N N . ASP A 1 107 ? -2.959 -2.851 -18.572 1.00 92.69 107 ASP A N 1
ATOM 871 C CA . ASP A 1 107 ? -2.595 -3.655 -19.738 1.00 92.69 107 ASP A CA 1
ATOM 872 C C . ASP A 1 107 ? -1.087 -3.594 -20.046 1.00 92.69 107 ASP A C 1
ATOM 874 O O . ASP A 1 107 ? -0.422 -2.548 -19.963 1.00 92.69 107 ASP A O 1
ATOM 878 N N . PHE A 1 108 ? -0.539 -4.735 -20.462 1.00 94.50 108 PHE A N 1
ATOM 879 C CA . PHE A 1 108 ? 0.863 -4.875 -20.840 1.00 94.50 108 PHE A CA 1
ATOM 880 C C . PHE A 1 108 ? 1.062 -5.894 -21.966 1.00 94.50 108 PHE A C 1
ATOM 882 O O . PHE A 1 108 ? 0.151 -6.632 -22.343 1.00 94.50 108 PHE A O 1
ATOM 889 N N . LYS A 1 109 ? 2.269 -5.911 -22.540 1.00 94.62 109 LYS A N 1
ATOM 890 C CA . LYS A 1 109 ? 2.678 -6.863 -23.580 1.00 94.62 109 LYS A CA 1
ATOM 891 C C . LYS A 1 109 ? 4.054 -7.424 -23.248 1.00 94.62 109 LYS A C 1
ATOM 893 O O . LYS A 1 109 ? 4.940 -6.684 -22.832 1.00 94.62 109 LYS A O 1
ATOM 898 N N . GLY A 1 110 ? 4.248 -8.706 -23.534 1.00 94.81 110 GLY A N 1
ATOM 899 C CA . GLY A 1 110 ? 5.526 -9.388 -23.346 1.00 94.81 110 GLY A CA 1
ATOM 900 C C . GLY A 1 110 ? 5.519 -10.343 -22.158 1.00 94.81 110 GLY A C 1
ATOM 901 O O . GLY A 1 110 ? 4.466 -10.737 -21.663 1.00 94.81 110 GLY A O 1
ATOM 902 N N . MET A 1 111 ? 6.719 -10.753 -21.756 1.00 95.38 111 MET A N 1
ATOM 903 C CA . MET A 1 111 ? 6.940 -11.707 -20.670 1.00 95.38 111 MET A CA 1
ATOM 904 C C . MET A 1 111 ? 6.697 -11.043 -19.313 1.00 95.38 111 MET A C 1
ATOM 906 O O . MET A 1 111 ? 7.000 -9.864 -19.137 1.00 95.38 111 MET A O 1
ATOM 910 N N . VAL A 1 112 ? 6.182 -11.809 -18.356 1.00 96.06 112 VAL A N 1
ATOM 911 C CA . VAL A 1 112 ? 5.971 -11.373 -16.974 1.00 96.06 112 VAL A CA 1
ATOM 912 C C . VAL A 1 112 ? 6.368 -12.496 -16.029 1.00 96.06 112 VAL A C 1
ATOM 914 O O . VAL A 1 112 ? 6.059 -13.660 -16.287 1.00 96.06 112 VAL A O 1
ATOM 917 N N . ASP A 1 113 ? 7.042 -12.149 -14.938 1.00 93.69 113 ASP A N 1
ATOM 918 C CA . ASP A 1 113 ? 7.295 -13.090 -13.856 1.00 93.69 113 ASP A CA 1
ATOM 919 C C . ASP A 1 113 ? 6.092 -13.127 -12.905 1.00 93.69 113 ASP A C 1
ATOM 921 O O . ASP A 1 113 ? 5.731 -12.120 -12.291 1.00 93.69 113 ASP A O 1
ATOM 925 N N . THR A 1 114 ? 5.469 -14.298 -12.772 1.00 95.19 114 THR A N 1
ATOM 926 C CA . THR A 1 114 ? 4.324 -14.536 -11.883 1.00 95.19 114 THR A CA 1
ATOM 927 C C . THR A 1 114 ? 4.698 -15.279 -10.599 1.00 95.19 114 THR A C 1
ATOM 929 O O . THR A 1 114 ? 3.818 -15.736 -9.865 1.00 95.19 114 THR A O 1
ATOM 932 N N . THR A 1 115 ? 5.992 -15.423 -10.312 1.00 96.25 115 THR A N 1
ATOM 933 C CA . THR A 1 115 ? 6.499 -16.122 -9.128 1.00 96.25 115 THR A CA 1
ATOM 934 C C . THR A 1 115 ? 5.970 -15.469 -7.855 1.00 96.25 115 THR A C 1
ATOM 936 O O . THR A 1 115 ? 6.021 -14.249 -7.696 1.00 96.25 115 THR A O 1
ATOM 939 N N . GLU A 1 116 ? 5.404 -16.284 -6.960 1.00 95.25 116 GLU A N 1
ATOM 940 C CA . GLU A 1 116 ? 4.939 -15.877 -5.626 1.00 95.25 116 GLU A CA 1
ATOM 941 C C . GLU A 1 116 ? 4.001 -14.645 -5.593 1.00 95.25 116 GLU A C 1
ATOM 943 O O . GLU A 1 116 ? 3.906 -13.979 -4.564 1.00 95.25 116 GLU A O 1
ATOM 948 N N . LEU A 1 117 ? 3.256 -14.348 -6.669 1.00 92.94 117 LEU A N 1
ATOM 949 C CA . LEU A 1 117 ? 2.361 -13.176 -6.717 1.00 92.94 117 LEU A CA 1
ATOM 950 C C . LEU A 1 117 ? 1.376 -13.119 -5.542 1.00 92.94 117 LEU A C 1
ATOM 952 O O . LEU A 1 117 ? 1.108 -12.049 -5.015 1.00 92.94 117 LEU A O 1
ATOM 956 N N . ALA A 1 118 ? 0.862 -14.267 -5.095 1.00 91.56 118 ALA A N 1
ATOM 957 C CA . ALA A 1 118 ? -0.060 -14.326 -3.960 1.00 91.56 118 ALA A CA 1
ATOM 958 C C . ALA A 1 118 ? 0.588 -13.930 -2.619 1.00 91.56 118 ALA A C 1
ATOM 960 O O . ALA A 1 118 ? -0.110 -13.501 -1.710 1.00 91.56 118 ALA A O 1
ATOM 961 N N . LYS A 1 119 ? 1.910 -14.083 -2.486 1.00 94.31 119 LYS A N 1
ATOM 962 C CA . LYS A 1 119 ? 2.668 -13.776 -1.263 1.00 94.31 119 LYS A CA 1
ATOM 963 C C . LYS A 1 119 ? 3.068 -12.303 -1.187 1.00 94.31 119 LYS A C 1
ATOM 965 O O . LYS A 1 119 ? 3.122 -11.754 -0.095 1.00 94.31 119 LYS A O 1
ATOM 970 N N . TYR A 1 120 ? 3.365 -11.694 -2.334 1.00 96.00 120 TYR A N 1
ATOM 971 C CA . TYR A 1 120 ? 3.830 -10.306 -2.434 1.00 96.00 120 TYR A CA 1
ATOM 972 C C . TYR A 1 120 ? 2.775 -9.344 -2.998 1.00 96.00 120 TYR A C 1
ATOM 974 O O . TYR A 1 120 ? 3.063 -8.172 -3.210 1.00 96.00 120 TYR A O 1
ATOM 982 N N . GLY A 1 121 ? 1.568 -9.837 -3.271 1.00 94.38 121 GLY A N 1
ATOM 983 C CA . GLY A 1 121 ? 0.466 -9.065 -3.830 1.00 94.38 121 GLY A CA 1
ATOM 984 C C . GLY A 1 121 ? -0.392 -8.380 -2.767 1.00 94.38 121 GLY A C 1
ATOM 985 O O . GLY A 1 121 ? 0.078 -7.964 -1.712 1.00 94.38 121 GLY A O 1
ATOM 986 N N . TRP A 1 122 ? -1.680 -8.240 -3.068 1.00 96.12 122 TRP A N 1
ATOM 987 C CA . TRP A 1 122 ? -2.642 -7.529 -2.227 1.00 96.12 122 TRP A CA 1
ATOM 988 C C . TRP A 1 122 ? -3.006 -8.289 -0.948 1.00 96.12 122 TRP A C 1
ATOM 990 O O . TRP A 1 122 ? -3.186 -9.505 -0.970 1.00 96.12 122 TRP A O 1
ATOM 1000 N N . GLY A 1 123 ? -3.171 -7.551 0.152 1.00 95.00 123 GLY A N 1
ATOM 1001 C CA . GLY A 1 123 ? -3.643 -8.100 1.423 1.00 95.00 123 GLY A CA 1
ATOM 1002 C C . GLY A 1 123 ? -5.162 -8.301 1.470 1.00 95.00 123 GLY A C 1
ATOM 1003 O O . GLY A 1 123 ? -5.911 -7.767 0.651 1.00 95.00 123 GLY A O 1
ATOM 1004 N N . GLY A 1 124 ? -5.626 -9.065 2.463 1.00 95.25 124 GLY A N 1
ATOM 1005 C CA . GLY A 1 124 ? -7.051 -9.360 2.669 1.00 95.25 124 GLY A CA 1
ATOM 1006 C C . GLY A 1 124 ? -7.775 -8.429 3.648 1.00 95.25 124 GLY A C 1
ATOM 1007 O O . GLY A 1 124 ? -8.995 -8.528 3.793 1.00 95.25 124 GLY A O 1
ATOM 1008 N N . VAL A 1 125 ? -7.058 -7.538 4.342 1.00 97.19 125 VAL A N 1
ATOM 1009 C CA . VAL A 1 125 ? -7.636 -6.676 5.390 1.00 97.19 125 VAL A CA 1
ATOM 1010 C C . VAL A 1 125 ? -8.488 -5.565 4.783 1.00 97.19 125 VAL A C 1
ATOM 1012 O O . VAL A 1 125 ? -9.566 -5.246 5.297 1.00 97.19 125 VAL A O 1
ATOM 1015 N N . ARG A 1 126 ? -8.014 -4.984 3.680 1.00 97.50 126 ARG A N 1
ATOM 1016 C CA . ARG A 1 126 ? -8.735 -4.026 2.837 1.00 97.50 126 ARG A CA 1
ATOM 1017 C C . ARG A 1 126 ? -8.426 -4.343 1.374 1.00 97.50 126 ARG A C 1
ATOM 1019 O O . ARG A 1 126 ? -7.330 -4.788 1.065 1.00 97.50 126 ARG A O 1
ATOM 1026 N N . SER A 1 127 ? -9.376 -4.099 0.481 1.00 96.50 127 SER A N 1
ATOM 1027 C CA . SER A 1 127 ? -9.222 -4.346 -0.960 1.00 96.50 127 SER A CA 1
ATOM 1028 C C . SER A 1 127 ? -8.398 -3.264 -1.664 1.00 96.50 127 SER A C 1
ATOM 1030 O O . SER A 1 127 ? -8.311 -2.120 -1.206 1.00 96.50 127 SER A O 1
ATOM 1032 N N . TYR A 1 128 ? -7.838 -3.609 -2.824 1.00 95.25 128 TYR A N 1
ATOM 1033 C CA . TYR A 1 128 ? -7.140 -2.656 -3.687 1.00 95.25 128 TYR A CA 1
ATOM 1034 C C . TYR A 1 128 ? -8.081 -1.558 -4.215 1.00 95.25 128 TYR A C 1
ATOM 1036 O O . TYR A 1 128 ? -7.705 -0.390 -4.309 1.00 95.25 128 TYR A O 1
ATOM 1044 N N . GLU A 1 129 ? -9.348 -1.883 -4.466 1.00 93.94 129 GLU A N 1
ATOM 1045 C CA . GLU A 1 129 ? -10.384 -0.925 -4.857 1.00 93.94 129 GLU A CA 1
ATOM 1046 C C . GLU A 1 129 ? -10.633 0.113 -3.758 1.00 93.94 129 GLU A C 1
ATOM 1048 O O . GLU A 1 129 ? -10.742 1.308 -4.043 1.00 93.94 129 GLU A O 1
ATOM 1053 N N . GLN A 1 130 ? -10.663 -0.322 -2.492 1.00 95.62 130 GLN A N 1
ATOM 1054 C CA . GLN A 1 130 ? -10.739 0.595 -1.355 1.00 95.62 130 GLN A CA 1
ATOM 1055 C C . GLN A 1 130 ? -9.496 1.485 -1.271 1.00 95.62 130 GLN A C 1
ATOM 1057 O O . GLN A 1 130 ? -9.634 2.665 -0.949 1.00 95.62 130 GLN A O 1
ATOM 1062 N N . TYR A 1 131 ? -8.307 0.962 -1.592 1.00 95.62 131 TYR A N 1
ATOM 1063 C CA . TYR A 1 131 ? -7.089 1.770 -1.629 1.00 95.62 131 TYR A CA 1
ATOM 1064 C C . TYR A 1 131 ? -7.146 2.843 -2.724 1.00 95.62 131 TYR A C 1
ATOM 1066 O O . TYR A 1 131 ? -6.853 3.999 -2.437 1.00 95.62 131 TYR A O 1
ATOM 1074 N N . LYS A 1 132 ? -7.588 2.510 -3.946 1.00 93.38 132 LYS A N 1
ATOM 1075 C CA . LYS A 1 132 ? -7.776 3.498 -5.028 1.00 93.38 132 LYS A CA 1
ATOM 1076 C C . LYS A 1 132 ? -8.741 4.614 -4.617 1.00 93.38 132 LYS A C 1
ATOM 1078 O O . LYS A 1 132 ? -8.458 5.792 -4.814 1.00 93.38 132 LYS A O 1
ATOM 1083 N N . ALA A 1 133 ? -9.856 4.260 -3.976 1.00 92.81 133 ALA A N 1
ATOM 1084 C CA . ALA A 1 133 ? -10.809 5.245 -3.460 1.00 92.81 133 ALA A CA 1
ATOM 1085 C C . ALA A 1 133 ? -10.221 6.109 -2.326 1.00 92.81 133 ALA A C 1
ATOM 1087 O O . ALA A 1 133 ? -10.521 7.302 -2.230 1.00 92.81 133 ALA A O 1
ATOM 1088 N N . PHE A 1 134 ? -9.388 5.510 -1.472 1.00 93.81 134 PHE A N 1
ATOM 1089 C CA . PHE A 1 134 ? -8.712 6.178 -0.363 1.00 93.81 134 PHE A CA 1
ATOM 1090 C C . PHE A 1 134 ? -7.626 7.150 -0.842 1.00 93.81 134 PHE A C 1
ATOM 1092 O O . PHE A 1 134 ? -7.597 8.295 -0.392 1.00 93.81 134 PHE A O 1
ATOM 1099 N N . SER A 1 135 ? -6.764 6.721 -1.767 1.00 93.44 135 SER A N 1
ATOM 1100 C CA . SER A 1 135 ? -5.664 7.527 -2.305 1.00 93.44 135 SER A CA 1
ATOM 1101 C C . SER A 1 135 ? -6.135 8.583 -3.304 1.00 93.44 135 SER A C 1
ATOM 1103 O O . SER A 1 135 ? -5.522 9.645 -3.409 1.00 93.44 135 SER A O 1
ATOM 1105 N N . GLY A 1 136 ? -7.234 8.310 -4.014 1.00 91.81 136 GLY A N 1
ATOM 1106 C CA . GLY A 1 136 ? -7.721 9.143 -5.108 1.00 91.81 136 GLY A CA 1
ATOM 1107 C C . GLY A 1 136 ? -6.884 9.027 -6.384 1.00 91.81 136 GLY A C 1
ATOM 1108 O O . GLY A 1 136 ? -7.103 9.819 -7.294 1.00 91.81 136 GLY A O 1
ATOM 1109 N N . ILE A 1 137 ? -5.949 8.073 -6.449 1.00 89.56 137 ILE A N 1
ATOM 1110 C CA . ILE A 1 137 ? -5.091 7.843 -7.617 1.00 89.56 137 ILE A CA 1
ATOM 1111 C C . ILE A 1 137 ? -5.809 6.928 -8.606 1.00 89.56 137 ILE A C 1
ATOM 1113 O O . ILE A 1 137 ? -6.312 5.865 -8.225 1.00 89.56 137 ILE A O 1
ATOM 1117 N N . SER A 1 138 ? -5.818 7.325 -9.876 1.00 87.06 138 SER A N 1
ATOM 1118 C CA . SER A 1 138 ? -6.320 6.518 -10.980 1.00 87.06 138 SER A CA 1
ATOM 1119 C C . SER A 1 138 ? -5.177 6.065 -11.880 1.00 87.06 138 SER A C 1
ATOM 1121 O O . SER A 1 138 ? -4.361 6.860 -12.333 1.00 87.06 138 SER A O 1
ATOM 1123 N N . LEU A 1 139 ? -5.141 4.767 -12.172 1.00 85.12 139 LEU A N 1
ATOM 1124 C CA . LEU A 1 139 ? -4.223 4.189 -13.161 1.00 85.12 139 LEU A CA 1
ATOM 1125 C C . LEU A 1 139 ? -4.916 3.924 -14.503 1.00 85.12 139 LEU A C 1
ATOM 1127 O O . LEU A 1 139 ? -4.322 3.360 -15.421 1.00 85.12 139 LEU A O 1
ATOM 1131 N N . GLU A 1 140 ? -6.182 4.321 -14.620 1.00 83.88 140 GLU A N 1
ATOM 1132 C CA . GLU A 1 140 ? -6.952 4.174 -15.845 1.00 83.88 140 GLU A CA 1
ATOM 1133 C C . GLU A 1 140 ? -6.561 5.253 -16.853 1.00 83.88 140 GLU A C 1
ATOM 1135 O O . GLU A 1 140 ? -6.452 6.441 -16.537 1.00 83.88 140 GLU A O 1
ATOM 1140 N N . GLN A 1 141 ? -6.370 4.839 -18.103 1.00 80.19 141 GLN A N 1
ATOM 1141 C CA . GLN A 1 141 ? -5.944 5.745 -19.158 1.00 80.19 141 GLN A CA 1
ATOM 1142 C C . GLN A 1 141 ? -6.969 6.872 -19.364 1.00 80.19 141 GLN A C 1
ATOM 1144 O O . GLN A 1 141 ? -8.130 6.628 -19.684 1.00 80.19 141 GLN A O 1
ATOM 1149 N N . GLY A 1 142 ? -6.514 8.120 -19.229 1.00 79.50 142 GLY A N 1
ATOM 1150 C CA . GLY A 1 142 ? -7.340 9.310 -19.456 1.00 79.50 142 GLY A CA 1
ATOM 1151 C C . GLY A 1 142 ? -8.246 9.701 -18.286 1.00 79.50 142 GLY A C 1
ATOM 1152 O O . GLY A 1 142 ? -9.016 10.648 -18.431 1.00 79.50 142 GLY A O 1
ATOM 1153 N N . GLN A 1 143 ? -8.154 9.014 -17.145 1.00 83.38 143 GLN A N 1
ATOM 1154 C CA . GLN A 1 143 ? -8.775 9.455 -15.899 1.00 83.38 143 GLN A CA 1
ATOM 1155 C C . GLN A 1 143 ? -7.805 10.349 -15.127 1.00 83.38 143 GLN A C 1
ATOM 1157 O O . GLN A 1 143 ? -6.623 10.037 -15.003 1.00 83.38 143 GLN A O 1
ATOM 1162 N N . GLU A 1 144 ? -8.308 11.467 -14.613 1.00 83.38 144 GLU A N 1
ATOM 1163 C CA . GLU A 1 144 ? -7.536 12.333 -13.724 1.00 83.38 144 GLU A CA 1
ATOM 1164 C C . GLU A 1 144 ? -7.620 11.825 -12.282 1.00 83.38 144 GLU A C 1
ATOM 1166 O O . GLU A 1 144 ? -8.657 11.317 -11.841 1.00 83.38 144 GLU A O 1
ATOM 1171 N N . ASP A 1 145 ? -6.539 12.015 -11.528 1.00 85.19 145 ASP A N 1
ATOM 1172 C CA . ASP A 1 145 ? -6.540 11.766 -10.093 1.00 85.19 145 ASP A CA 1
ATOM 1173 C C . ASP A 1 145 ? -7.552 12.677 -9.389 1.00 85.19 145 ASP A C 1
ATOM 1175 O O . ASP A 1 145 ? -7.637 13.890 -9.619 1.00 85.19 145 ASP A O 1
ATOM 1179 N N . ASN A 1 146 ? -8.298 12.108 -8.450 1.00 81.00 146 ASN A N 1
ATOM 1180 C CA . ASN A 1 146 ? -9.256 12.854 -7.655 1.00 81.00 146 ASN A CA 1
ATOM 1181 C C . ASN A 1 146 ? -8.550 13.549 -6.484 1.00 81.00 146 ASN A C 1
ATOM 1183 O O . ASN A 1 146 ? -8.568 13.036 -5.365 1.00 81.00 146 ASN A O 1
ATOM 1187 N N . SER A 1 147 ? -7.936 14.706 -6.766 1.00 68.38 147 SER A N 1
ATOM 1188 C CA . SER A 1 147 ? -7.427 15.706 -5.805 1.00 68.38 147 SER A CA 1
ATOM 1189 C C . SER A 1 147 ? -7.122 15.138 -4.409 1.00 68.38 147 SER A C 1
ATOM 1191 O O . SER A 1 147 ? -7.906 15.281 -3.465 1.00 68.38 147 SER A O 1
ATOM 1193 N N . SER A 1 148 ? -5.955 14.510 -4.268 1.00 66.12 148 SER A N 1
ATOM 1194 C CA . SER A 1 148 ? -5.497 13.856 -3.032 1.00 66.12 148 SER A CA 1
ATOM 1195 C C . SER A 1 148 ? -5.148 14.832 -1.895 1.00 66.12 148 SER A C 1
ATOM 1197 O O . SER A 1 148 ? -4.920 14.412 -0.764 1.00 66.12 148 SER A O 1
ATOM 1199 N N . CYS A 1 149 ? -5.175 16.148 -2.145 1.00 70.44 149 CYS A N 1
ATOM 1200 C CA . CYS A 1 149 ? -4.876 17.217 -1.180 1.00 70.44 149 CYS A CA 1
ATOM 1201 C C . CYS A 1 149 ? -5.976 17.462 -0.122 1.00 70.44 149 CYS A C 1
ATOM 1203 O O . CYS A 1 149 ? -6.118 18.579 0.378 1.00 70.44 149 CYS A O 1
ATOM 1205 N N . LYS A 1 150 ? -6.768 16.443 0.219 1.00 80.25 150 LYS A N 1
ATOM 1206 C CA . LYS A 1 150 ? -7.807 16.494 1.257 1.00 80.25 150 LYS A CA 1
ATOM 1207 C C . LYS A 1 150 ? -7.338 15.790 2.528 1.00 80.25 150 LYS A C 1
ATOM 1209 O O . LYS A 1 150 ? -6.460 14.933 2.486 1.00 80.25 150 LYS A O 1
ATOM 1214 N N . GLN A 1 151 ? -7.956 16.120 3.661 1.00 87.19 151 GLN A N 1
ATOM 1215 C CA . GLN A 1 151 ? -7.774 15.337 4.881 1.00 87.19 151 GLN A CA 1
ATOM 1216 C C . GLN A 1 151 ? -8.254 13.905 4.635 1.00 87.19 151 GLN A C 1
ATOM 1218 O O . GLN A 1 151 ? -9.428 13.679 4.335 1.00 87.19 151 GLN A O 1
ATOM 1223 N N . LEU A 1 152 ? -7.344 12.943 4.772 1.00 91.25 152 LEU A N 1
ATOM 1224 C CA . LEU A 1 152 ? -7.692 11.531 4.739 1.00 91.25 152 LEU A CA 1
ATOM 1225 C C . LEU A 1 152 ? -8.230 11.097 6.101 1.00 91.25 152 LEU A C 1
ATOM 1227 O O . LEU A 1 152 ? -7.780 11.568 7.151 1.00 91.25 152 LEU A O 1
ATOM 1231 N N . HIS A 1 153 ? -9.190 10.179 6.061 1.00 92.06 153 HIS A N 1
ATOM 1232 C CA . HIS A 1 153 ? -9.805 9.577 7.234 1.00 92.06 153 HIS A CA 1
ATOM 1233 C C . HIS A 1 153 ? -9.537 8.080 7.251 1.00 92.06 153 HIS A C 1
ATOM 1235 O O . HIS A 1 153 ? -9.414 7.446 6.202 1.00 92.06 153 HIS A O 1
ATOM 1241 N N . TRP A 1 154 ? -9.450 7.527 8.457 1.00 94.94 154 TRP A N 1
ATOM 1242 C CA . TRP A 1 154 ? -9.239 6.101 8.645 1.00 94.94 154 TRP A CA 1
ATOM 1243 C C . TRP A 1 154 ? -10.355 5.287 7.982 1.00 94.94 154 TRP A C 1
ATOM 1245 O O . TRP A 1 154 ? -11.538 5.600 8.133 1.00 94.94 154 TRP A O 1
ATOM 1255 N N . VAL A 1 155 ? -9.966 4.233 7.266 1.00 94.88 155 VAL A N 1
ATOM 1256 C CA . VAL A 1 155 ? -10.892 3.319 6.592 1.00 94.88 155 VAL A CA 1
ATOM 1257 C C . VAL A 1 155 ? -10.995 2.026 7.406 1.00 94.88 155 VAL A C 1
ATOM 1259 O O . VAL A 1 155 ? -9.961 1.392 7.653 1.00 94.88 155 VAL A O 1
ATOM 1262 N N . PRO A 1 156 ? -12.208 1.599 7.804 1.00 93.69 156 PRO A N 1
ATOM 1263 C CA . PRO A 1 156 ? -12.399 0.351 8.530 1.00 93.69 156 PRO A CA 1
ATOM 1264 C C . PRO A 1 156 ? -11.874 -0.879 7.789 1.00 93.69 156 PRO A C 1
ATOM 1266 O O . PRO A 1 156 ? -11.927 -0.951 6.561 1.00 93.69 156 PRO A O 1
ATOM 1269 N N . TYR A 1 157 ? -11.382 -1.859 8.547 1.00 95.38 157 TYR A N 1
ATOM 1270 C CA . TYR A 1 157 ? -10.968 -3.148 7.999 1.00 95.38 157 TYR A CA 1
ATOM 1271 C C . TYR A 1 157 ? -12.189 -3.916 7.479 1.00 95.38 157 TYR A C 1
ATOM 1273 O O . TYR A 1 157 ? -13.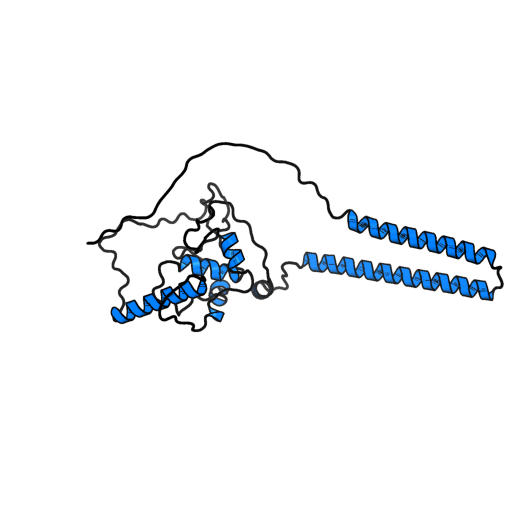177 -4.059 8.197 1.00 95.38 157 TYR A O 1
ATOM 1281 N N . ALA A 1 158 ? -12.105 -4.439 6.255 1.00 92.88 158 ALA A N 1
ATOM 1282 C CA . ALA A 1 158 ? -13.096 -5.376 5.727 1.00 92.88 158 ALA A CA 1
ATOM 1283 C C . ALA A 1 158 ? -12.967 -6.743 6.420 1.00 92.88 158 ALA A C 1
ATOM 1285 O O . ALA A 1 158 ? -13.968 -7.384 6.731 1.00 92.88 158 ALA A O 1
ATOM 1286 N N . ASN A 1 159 ? -11.730 -7.152 6.720 1.00 94.19 159 ASN A N 1
ATOM 1287 C CA . ASN A 1 159 ? -11.420 -8.343 7.502 1.00 94.19 159 ASN A CA 1
ATOM 1288 C C . ASN A 1 159 ? -10.309 -8.040 8.519 1.00 94.19 159 ASN A C 1
ATOM 1290 O O . ASN A 1 159 ? -9.139 -7.937 8.170 1.00 94.19 159 ASN A O 1
ATOM 1294 N N . ALA A 1 160 ? -10.667 -7.915 9.798 1.00 94.12 160 ALA A N 1
ATOM 1295 C CA . ALA A 1 160 ? -9.714 -7.565 10.852 1.00 94.12 160 ALA A 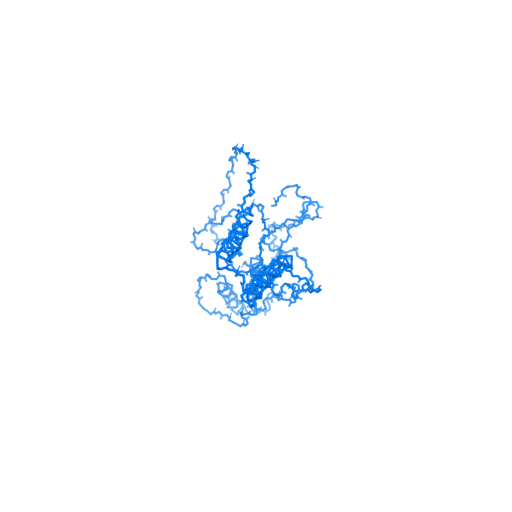CA 1
ATOM 1296 C C . ALA A 1 160 ? -8.853 -8.745 11.348 1.00 94.12 160 ALA A C 1
ATOM 1298 O O . ALA A 1 160 ? -7.963 -8.524 12.162 1.00 94.12 160 ALA A O 1
ATOM 1299 N N . THR A 1 161 ? -9.092 -9.980 10.888 1.00 93.38 161 THR A N 1
ATOM 1300 C CA . THR A 1 161 ? -8.519 -11.206 11.483 1.00 93.38 161 THR A CA 1
ATOM 1301 C C . THR A 1 161 ? -6.991 -11.169 11.592 1.00 93.38 161 THR A C 1
ATOM 1303 O O . THR A 1 161 ? -6.437 -11.453 12.655 1.00 93.38 161 THR A O 1
ATOM 1306 N N . GLU A 1 162 ? -6.302 -10.779 10.518 1.00 92.19 162 GLU A N 1
ATOM 1307 C CA . GLU A 1 162 ? -4.834 -10.701 10.483 1.00 92.19 162 GLU A CA 1
ATOM 1308 C C . GLU A 1 162 ? -4.287 -9.592 11.391 1.00 92.19 162 GLU A C 1
ATOM 1310 O O . GLU A 1 162 ? -3.285 -9.777 12.090 1.00 92.19 162 GLU A O 1
ATOM 1315 N N . VAL A 1 163 ? -4.976 -8.448 11.432 1.00 94.69 163 VAL A N 1
ATOM 1316 C CA . VAL A 1 163 ? -4.609 -7.325 12.302 1.00 94.69 163 VAL A CA 1
ATOM 1317 C C . VAL A 1 163 ? -4.796 -7.709 13.764 1.00 94.69 163 VAL A C 1
ATOM 1319 O O . VAL A 1 163 ? -3.911 -7.471 14.578 1.00 94.69 163 VAL A O 1
ATOM 1322 N N . GLU A 1 164 ? -5.907 -8.356 14.107 1.00 94.88 164 GLU A N 1
ATOM 1323 C CA . GLU A 1 164 ? -6.183 -8.837 15.462 1.00 94.88 164 GLU A CA 1
ATOM 1324 C C . GLU A 1 164 ? -5.144 -9.864 15.927 1.00 94.88 164 GLU A C 1
ATOM 1326 O O . GLU A 1 164 ? -4.706 -9.814 17.075 1.00 94.88 164 GLU A O 1
ATOM 1331 N N . ALA A 1 165 ? -4.706 -10.761 15.038 1.00 93.62 165 ALA A N 1
ATOM 1332 C CA . ALA A 1 165 ? -3.627 -11.701 15.332 1.00 93.62 165 ALA A CA 1
ATOM 1333 C C . ALA A 1 165 ? -2.282 -10.987 15.555 1.00 93.62 165 ALA A C 1
ATOM 1335 O O . ALA A 1 165 ? -1.547 -11.337 16.476 1.00 93.62 165 ALA A O 1
ATOM 1336 N N . THR A 1 166 ? -1.983 -9.964 14.747 1.00 92.75 166 THR A N 1
ATOM 1337 C CA . THR A 1 166 ? -0.741 -9.179 14.840 1.00 92.75 166 THR A CA 1
ATOM 1338 C C . THR A 1 166 ? -0.690 -8.321 16.105 1.00 92.75 166 THR A C 1
ATOM 1340 O O . THR A 1 166 ? 0.341 -8.262 16.772 1.00 92.75 166 THR A O 1
ATOM 1343 N N . VAL A 1 167 ? -1.797 -7.655 16.447 1.00 91.62 167 VAL A N 1
ATOM 1344 C CA . VAL A 1 167 ? -1.919 -6.847 17.671 1.00 91.62 167 VAL A CA 1
ATOM 1345 C C . VAL A 1 167 ? -1.902 -7.749 18.906 1.00 91.62 167 VAL A C 1
ATOM 1347 O O . VAL A 1 167 ? -1.260 -7.417 19.904 1.00 91.62 167 VAL A O 1
ATOM 1350 N N . GLY A 1 168 ? -2.565 -8.905 18.833 1.00 91.00 168 GLY A N 1
ATOM 1351 C CA . GLY A 1 168 ? -2.605 -9.886 19.908 1.00 91.00 168 GLY A CA 1
ATOM 1352 C C . GLY A 1 168 ? -3.324 -9.377 21.162 1.00 91.00 168 GLY A C 1
ATOM 1353 O O . GLY A 1 168 ? -4.150 -8.465 21.122 1.00 91.00 168 GLY A O 1
ATOM 1354 N N . GLY A 1 169 ? -3.053 -10.022 22.301 1.00 88.81 169 GLY A N 1
ATOM 1355 C CA . GLY A 1 169 ? -3.557 -9.579 23.610 1.00 88.81 169 GLY A CA 1
ATOM 1356 C C . GLY A 1 169 ? -5.083 -9.599 23.767 1.00 88.81 169 GLY A C 1
ATOM 1357 O O . GLY A 1 169 ? -5.613 -8.905 24.627 1.00 88.81 169 GLY A O 1
ATOM 1358 N N . GLY A 1 170 ? -5.797 -10.359 22.928 1.00 87.94 170 GLY A N 1
ATOM 1359 C CA . GLY A 1 170 ? -7.262 -10.422 22.944 1.00 87.94 170 GLY A CA 1
ATOM 1360 C C . GLY A 1 170 ? -7.959 -9.188 22.360 1.00 87.94 170 GLY A C 1
ATOM 1361 O O . GLY A 1 170 ? -9.182 -9.090 22.459 1.00 87.94 170 GLY A O 1
ATOM 1362 N N . TRP A 1 171 ? -7.222 -8.260 21.740 1.00 91.19 171 TRP A N 1
ATOM 1363 C CA . TRP A 1 171 ? -7.820 -7.105 21.077 1.00 91.19 171 TRP A CA 1
ATOM 1364 C C . TRP A 1 171 ? -8.676 -7.546 19.880 1.00 91.19 171 TRP A C 1
ATOM 1366 O O . TRP A 1 171 ? -8.253 -8.376 19.072 1.00 91.19 171 TRP A O 1
ATOM 1376 N N . LYS A 1 172 ? -9.884 -6.983 19.773 1.00 89.81 172 LYS A N 1
ATOM 1377 C CA . LYS A 1 172 ? -10.830 -7.207 18.672 1.00 89.81 172 LYS A CA 1
ATOM 1378 C C . LYS A 1 172 ? -11.390 -5.874 18.200 1.00 89.81 172 LYS A C 1
ATOM 1380 O O . LYS A 1 172 ? -11.833 -5.082 19.034 1.00 89.81 172 LYS A O 1
ATOM 1385 N N . LEU A 1 173 ? -11.437 -5.646 16.884 1.00 84.19 173 LEU A N 1
ATOM 1386 C CA . LEU A 1 173 ? -11.868 -4.359 16.316 1.00 84.19 173 LEU A CA 1
ATOM 1387 C C . LEU A 1 173 ? -13.295 -3.989 16.761 1.00 84.19 173 LEU A C 1
ATOM 1389 O O . LEU A 1 173 ? -13.582 -2.837 17.078 1.00 84.19 173 LEU A O 1
ATOM 1393 N N . HIS A 1 174 ? -14.180 -4.985 16.833 1.00 79.50 174 HIS A N 1
ATOM 1394 C CA . HIS A 1 174 ? -15.586 -4.824 17.213 1.00 79.50 174 HIS A CA 1
ATOM 1395 C C . HIS A 1 174 ? -15.923 -5.462 18.570 1.00 79.50 174 HIS A C 1
ATOM 1397 O O . HIS A 1 174 ? -17.060 -5.889 18.782 1.00 79.50 174 HIS A O 1
ATOM 1403 N N . ALA A 1 175 ? -14.964 -5.517 19.506 1.00 71.75 175 ALA A N 1
ATOM 1404 C CA . ALA A 1 175 ? -15.168 -6.105 20.836 1.00 71.75 175 ALA A CA 1
ATOM 1405 C C . ALA A 1 175 ? -16.445 -5.577 21.519 1.00 71.75 175 ALA A C 1
ATOM 1407 O O . ALA A 1 175 ? -17.297 -6.363 21.932 1.00 71.75 175 ALA A O 1
ATOM 1408 N N . THR A 1 176 ? -16.622 -4.253 21.546 1.00 65.06 176 THR A N 1
ATOM 1409 C CA . THR A 1 176 ? -17.748 -3.583 22.214 1.00 65.06 176 THR A CA 1
ATOM 1410 C C . THR A 1 176 ? -19.092 -3.876 21.550 1.00 65.06 176 THR A C 1
ATOM 1412 O O . THR A 1 176 ? -20.062 -4.159 22.243 1.00 65.06 176 THR A O 1
ATOM 1415 N N . LEU A 1 177 ? -19.151 -3.885 20.214 1.00 64.25 177 LEU A N 1
ATOM 1416 C CA . LEU A 1 177 ? -20.362 -4.252 19.468 1.00 64.25 177 LEU A CA 1
ATOM 1417 C C . LEU A 1 177 ? -20.729 -5.723 19.692 1.00 64.25 177 LEU A C 1
ATOM 1419 O O . LEU A 1 177 ? -21.898 -6.050 19.855 1.00 64.25 177 LEU A O 1
ATOM 1423 N N . SER A 1 178 ? -19.733 -6.611 19.763 1.00 64.50 178 SER A N 1
ATOM 1424 C CA . SER A 1 178 ? -19.965 -8.032 20.037 1.00 64.50 178 SER A CA 1
ATOM 1425 C C . SER A 1 178 ? -20.442 -8.299 21.469 1.00 64.50 178 SER A C 1
ATOM 1427 O O . SER A 1 178 ? -21.175 -9.257 21.699 1.00 64.50 178 SER A O 1
ATOM 1429 N N . ALA A 1 179 ? -20.016 -7.478 22.434 1.00 68.00 179 ALA A N 1
ATOM 1430 C CA . ALA A 1 179 ? -20.465 -7.555 23.820 1.00 68.00 179 ALA A CA 1
ATOM 1431 C C . ALA A 1 179 ? -21.891 -7.008 23.957 1.00 68.00 179 ALA A C 1
ATOM 1433 O O . ALA A 1 179 ? -22.744 -7.679 24.525 1.00 68.00 179 ALA A O 1
ATOM 1434 N N . PHE A 1 180 ? -22.166 -5.855 23.344 1.00 69.69 180 PHE A N 1
ATOM 1435 C CA . PHE A 1 180 ? -23.493 -5.245 23.319 1.00 69.69 180 PHE A CA 1
ATOM 1436 C C . PHE A 1 180 ? -24.533 -6.140 22.628 1.00 69.69 180 PHE A C 1
ATOM 1438 O O . PHE A 1 180 ? -25.602 -6.383 23.176 1.00 69.69 180 PHE A O 1
ATOM 1445 N N . ASN A 1 181 ? -24.201 -6.721 21.470 1.00 69.88 181 ASN A N 1
ATOM 1446 C CA . ASN A 1 181 ? -25.100 -7.650 20.779 1.00 69.88 181 ASN A CA 1
ATOM 1447 C C . ASN A 1 181 ? -25.350 -8.932 21.588 1.00 69.88 181 ASN A C 1
ATOM 1449 O O . ASN A 1 181 ? -26.455 -9.465 21.545 1.00 69.88 181 ASN A O 1
ATOM 1453 N N . ARG A 1 182 ? -24.354 -9.421 22.342 1.00 73.56 182 ARG A N 1
ATOM 1454 C CA . ARG A 1 182 ? -24.544 -10.549 23.270 1.00 73.56 182 ARG A CA 1
ATOM 1455 C C . ARG A 1 182 ? -25.497 -10.193 24.401 1.00 73.56 182 ARG A C 1
ATOM 1457 O O . ARG A 1 182 ? -26.397 -10.974 24.668 1.00 73.56 182 ARG A O 1
ATOM 1464 N N . GLN A 1 183 ? -25.338 -9.011 24.997 1.00 72.44 183 GLN A N 1
ATOM 1465 C CA . GLN A 1 183 ? -26.247 -8.526 26.037 1.00 72.44 183 GLN A CA 1
ATOM 1466 C C . GLN A 1 183 ? -27.685 -8.437 25.523 1.00 72.44 183 GLN A C 1
ATOM 1468 O O . GLN A 1 183 ? -28.585 -8.939 26.184 1.00 72.44 183 GLN A O 1
ATOM 1473 N N . ILE A 1 184 ? -27.899 -7.905 24.313 1.00 75.25 184 ILE A N 1
ATOM 1474 C CA . ILE A 1 184 ? -29.235 -7.872 23.697 1.00 75.25 184 ILE A CA 1
ATOM 1475 C C . ILE A 1 184 ? -29.798 -9.287 23.527 1.00 75.25 184 ILE A C 1
ATOM 1477 O O . ILE A 1 184 ? -30.942 -9.532 23.896 1.00 75.25 184 ILE A O 1
ATOM 1481 N N . GLN A 1 185 ? -29.015 -10.237 23.006 1.00 75.25 185 GLN A N 1
ATOM 1482 C CA . GLN A 1 185 ? -29.507 -11.606 22.820 1.00 75.25 185 GLN A CA 1
ATOM 1483 C C . GLN A 1 185 ? -29.791 -12.331 24.141 1.00 75.25 185 GLN A C 1
ATOM 1485 O O . GLN A 1 185 ? -30.741 -13.108 24.221 1.00 75.25 185 GLN A O 1
ATOM 1490 N N . GLU A 1 186 ? -28.993 -12.082 25.177 1.00 80.50 186 GLU A N 1
ATOM 1491 C CA . GLU A 1 186 ? -29.214 -12.624 26.519 1.00 80.50 186 GLU A CA 1
ATOM 1492 C C . GLU A 1 186 ? -30.480 -12.033 27.158 1.00 80.50 186 GLU A C 1
ATOM 1494 O O . GLU A 1 186 ? -31.292 -12.785 27.698 1.00 80.50 186 GLU A O 1
ATOM 1499 N N . GLU A 1 187 ? -30.703 -10.721 27.033 1.00 75.75 187 GLU A N 1
ATOM 1500 C CA . GLU A 1 187 ? -31.925 -10.049 27.496 1.00 75.75 187 GLU A CA 1
ATOM 1501 C C . GLU A 1 187 ? -33.171 -10.526 26.732 1.00 75.75 187 GLU A C 1
ATOM 1503 O O . GLU A 1 187 ? -34.220 -10.769 27.332 1.00 75.75 187 GLU A O 1
ATOM 1508 N N . GLU A 1 188 ? -33.075 -10.715 25.414 1.00 75.62 188 GLU A N 1
ATOM 1509 C CA . GLU A 1 188 ? -34.161 -11.273 24.599 1.00 75.62 188 GLU A CA 1
ATOM 1510 C C . GLU A 1 188 ? -34.485 -12.721 24.998 1.00 75.62 188 GLU A C 1
ATOM 1512 O O . GLU A 1 188 ? -35.660 -13.081 25.127 1.00 75.62 188 GLU A O 1
ATOM 1517 N N . ALA A 1 189 ? -33.464 -13.546 25.250 1.00 73.12 189 ALA A N 1
ATOM 1518 C CA . ALA A 1 189 ? -33.640 -14.925 25.696 1.00 73.12 189 ALA A CA 1
ATOM 1519 C C . ALA A 1 189 ? -34.258 -15.011 27.103 1.00 73.12 189 ALA A C 1
ATOM 1521 O O . ALA A 1 189 ? -35.147 -15.836 27.331 1.00 73.12 189 ALA A O 1
ATOM 1522 N N . GLN A 1 190 ? -33.838 -14.144 28.032 1.00 79.44 190 GLN A N 1
ATOM 1523 C CA . GLN A 1 190 ? -34.406 -14.061 29.382 1.00 79.44 190 GLN A CA 1
ATOM 1524 C C . GLN A 1 190 ? -35.873 -13.622 29.354 1.00 79.44 190 GLN A C 1
ATOM 1526 O O . GLN A 1 190 ? -36.723 -14.302 29.932 1.00 79.44 190 GLN A O 1
ATOM 1531 N N . ASN A 1 191 ? -36.190 -12.556 28.614 1.00 71.88 191 ASN A N 1
ATOM 1532 C CA . ASN A 1 191 ? -37.564 -12.073 28.461 1.00 71.88 191 ASN A CA 1
ATOM 1533 C C . ASN A 1 191 ? -38.483 -13.134 27.837 1.00 71.88 191 ASN A C 1
ATOM 1535 O O . ASN A 1 191 ? -39.649 -13.261 28.218 1.00 71.88 191 ASN A O 1
ATOM 1539 N N . PHE A 1 192 ? -37.979 -13.916 26.877 1.00 72.44 192 PHE A N 1
ATOM 1540 C CA . PHE A 1 192 ? -38.746 -15.012 26.291 1.00 72.44 192 PHE A CA 1
ATOM 1541 C C . PHE A 1 192 ? -38.992 -16.148 27.294 1.00 72.44 192 PHE A C 1
ATOM 1543 O O . PHE A 1 192 ? -40.110 -16.662 27.360 1.00 72.44 192 PHE A O 1
ATOM 1550 N N . GLY A 1 193 ? -37.987 -16.513 28.096 1.00 73.81 193 GLY A N 1
ATOM 1551 C CA . GLY A 1 193 ? -38.125 -17.504 29.167 1.00 73.81 193 GLY A CA 1
ATOM 1552 C C . GLY A 1 193 ? -39.185 -17.108 30.197 1.00 73.81 193 GLY A C 1
ATOM 1553 O O . GLY A 1 193 ? -40.104 -17.881 30.467 1.00 73.81 193 GLY A O 1
ATOM 1554 N N . GLU A 1 194 ? -39.137 -15.865 30.678 1.00 70.06 194 GLU A N 1
ATOM 1555 C CA . GLU A 1 194 ? -40.099 -15.341 31.656 1.00 70.06 194 GLU A CA 1
ATOM 1556 C C . GLU A 1 194 ? -41.540 -15.335 31.106 1.00 70.06 194 GLU A C 1
ATOM 1558 O O . GLU A 1 194 ? -42.497 -15.679 31.808 1.00 70.06 194 GLU A O 1
ATOM 1563 N N . LEU A 1 195 ? -41.714 -15.043 29.811 1.00 68.62 195 LEU A N 1
ATOM 1564 C CA . LEU A 1 195 ? -43.016 -15.103 29.141 1.00 68.62 195 LEU A CA 1
ATOM 1565 C C . LEU A 1 195 ? -43.570 -16.539 29.050 1.00 68.62 195 LEU A C 1
ATOM 1567 O O . LEU A 1 195 ? -44.783 -16.753 29.174 1.00 68.62 195 LEU A O 1
ATOM 1571 N N . VAL A 1 196 ? -42.705 -17.528 28.806 1.00 68.56 196 VAL A N 1
ATOM 1572 C CA . VAL A 1 196 ? -43.083 -18.950 28.752 1.00 68.56 196 VAL A CA 1
ATOM 1573 C C . VAL A 1 196 ? -43.495 -19.444 30.138 1.00 68.56 196 VAL A C 1
ATOM 1575 O O . VAL A 1 196 ? -44.554 -20.068 30.261 1.00 68.56 196 VAL A O 1
ATOM 1578 N N . ASP A 1 197 ? -42.738 -19.090 31.174 1.00 73.56 197 ASP A N 1
ATOM 1579 C CA . ASP A 1 197 ? -43.039 -19.449 32.561 1.00 73.56 197 ASP A CA 1
ATOM 1580 C C . ASP A 1 197 ? -44.349 -18.813 33.041 1.00 73.56 197 ASP A C 1
ATOM 1582 O O . ASP A 1 197 ? -45.208 -19.498 33.606 1.00 73.56 197 ASP A O 1
ATOM 1586 N N . ALA A 1 198 ? -44.586 -17.536 32.721 1.00 65.00 198 ALA A N 1
ATOM 1587 C CA . ALA A 1 198 ? -45.850 -16.861 33.015 1.00 65.00 198 ALA A CA 1
ATOM 1588 C C . ALA A 1 198 ? -47.050 -17.545 32.329 1.00 65.00 198 ALA A C 1
ATOM 1590 O O . ALA A 1 198 ? -48.129 -17.688 32.917 1.00 65.00 198 ALA A O 1
ATOM 1591 N N . LYS A 1 199 ? -46.875 -18.019 31.089 1.00 67.81 199 LYS A N 1
ATOM 1592 C CA . LYS A 1 199 ? -47.916 -18.740 30.342 1.00 67.81 199 LYS A CA 1
ATOM 1593 C C . LYS A 1 199 ? -48.186 -20.129 30.928 1.00 67.81 199 LYS A C 1
ATOM 1595 O O . LYS A 1 199 ? -49.352 -20.526 31.020 1.00 67.81 199 LYS A O 1
ATOM 1600 N N . ALA A 1 200 ? -47.140 -20.838 31.350 1.00 66.31 200 ALA A N 1
ATOM 1601 C CA . ALA A 1 200 ? -47.248 -22.125 32.029 1.00 66.31 200 ALA A CA 1
ATOM 1602 C C . ALA A 1 200 ? -47.950 -21.983 33.391 1.00 66.31 200 ALA A C 1
ATOM 1604 O O . ALA A 1 200 ? -48.887 -22.730 33.683 1.00 66.31 200 ALA A O 1
ATOM 1605 N N . ALA A 1 201 ? -47.588 -20.964 34.178 1.00 63.28 201 ALA A N 1
ATOM 1606 C CA . ALA A 1 201 ? -48.240 -20.641 35.445 1.00 63.28 201 ALA A CA 1
ATOM 1607 C C . ALA A 1 201 ? -49.732 -20.315 35.252 1.00 63.28 201 ALA A C 1
ATOM 1609 O O . ALA A 1 201 ? -50.588 -20.850 35.961 1.00 63.28 201 ALA A O 1
ATOM 1610 N N . ALA A 1 202 ? -50.079 -19.513 34.239 1.00 63.88 202 ALA A N 1
ATOM 1611 C CA . ALA A 1 202 ? -51.472 -19.209 33.916 1.00 63.88 202 ALA A CA 1
ATOM 1612 C C . ALA A 1 202 ? -52.268 -20.462 33.501 1.00 63.88 202 ALA A C 1
ATOM 1614 O O . ALA A 1 202 ? -53.408 -20.644 33.936 1.00 63.88 202 ALA A O 1
ATOM 1615 N N . GLN A 1 203 ? -51.678 -21.359 32.702 1.00 65.94 203 GLN A N 1
ATOM 1616 C CA . GLN A 1 203 ? -52.305 -22.639 32.350 1.00 65.94 203 GLN A CA 1
ATOM 1617 C C . GLN A 1 203 ? -52.514 -23.540 33.573 1.00 65.94 203 GLN A C 1
ATOM 1619 O O . GLN A 1 203 ? -53.590 -24.128 33.704 1.00 65.94 203 GLN A O 1
ATOM 1624 N N . ALA A 1 204 ? -51.545 -23.605 34.489 1.00 60.38 204 ALA A N 1
ATOM 1625 C CA . ALA A 1 204 ? -51.664 -24.362 35.733 1.00 60.38 204 ALA A CA 1
ATOM 1626 C C . ALA A 1 204 ? -52.806 -23.832 36.620 1.00 60.38 204 ALA A C 1
ATOM 1628 O O . ALA A 1 204 ? -53.606 -24.618 37.127 1.00 60.38 204 ALA A O 1
ATOM 1629 N N . VAL A 1 205 ? -52.962 -22.506 36.730 1.00 62.31 205 VAL A N 1
ATOM 1630 C CA . VAL A 1 205 ? -54.083 -21.877 37.456 1.00 62.31 205 VAL A CA 1
ATOM 1631 C C . VAL A 1 205 ? -55.433 -22.199 36.804 1.00 62.31 205 VAL A C 1
ATOM 1633 O O . VAL A 1 205 ? -56.404 -22.482 37.508 1.00 62.31 205 VAL A O 1
ATOM 1636 N N . VAL A 1 206 ? -55.518 -22.196 35.469 1.00 61.22 206 VAL A N 1
ATOM 1637 C CA . VAL A 1 206 ? -56.745 -22.576 34.743 1.00 61.22 206 VAL A CA 1
ATOM 1638 C C . VAL A 1 206 ? -57.097 -24.049 34.984 1.00 61.22 206 VAL A C 1
ATOM 1640 O O . VAL A 1 206 ? -58.258 -24.357 35.252 1.00 61.22 206 VAL A O 1
ATOM 1643 N N . LEU A 1 207 ? -56.113 -24.952 34.939 1.00 61.53 207 LEU A N 1
ATOM 1644 C CA . LEU A 1 207 ? -56.291 -26.381 35.226 1.00 61.53 207 LEU A CA 1
ATOM 1645 C C . LEU A 1 207 ? -56.730 -26.630 36.677 1.00 61.53 207 LEU A C 1
ATOM 1647 O O . LEU A 1 207 ? -57.693 -27.364 36.894 1.00 61.53 207 LEU A O 1
ATOM 1651 N N . ALA A 1 208 ? -56.102 -25.961 37.648 1.00 55.44 208 ALA A N 1
ATOM 1652 C CA . ALA A 1 208 ? -56.464 -26.050 39.064 1.00 55.44 208 ALA A CA 1
ATOM 1653 C C . ALA A 1 208 ? -57.872 -25.495 39.346 1.00 55.44 208 ALA A C 1
ATOM 1655 O O . ALA A 1 208 ? -58.641 -26.065 40.113 1.00 55.44 208 ALA A O 1
ATOM 1656 N N . ARG A 1 209 ? -58.283 -24.409 38.682 1.00 54.41 209 ARG A N 1
ATOM 1657 C CA . ARG A 1 209 ? -59.661 -23.899 38.809 1.00 54.41 209 ARG A CA 1
ATOM 1658 C C . ARG A 1 209 ? -60.694 -24.840 38.191 1.00 54.41 209 ARG A C 1
ATOM 1660 O O . ARG A 1 209 ? -61.810 -24.930 38.699 1.00 54.41 209 ARG A O 1
ATOM 1667 N N . LYS A 1 210 ? -60.322 -25.559 37.127 1.00 55.03 210 LYS A N 1
ATOM 1668 C CA . LYS A 1 210 ? -61.177 -26.556 36.470 1.00 55.03 210 LYS A CA 1
ATOM 1669 C C . LYS A 1 210 ? -61.373 -27.806 37.336 1.00 55.03 210 LYS A C 1
ATOM 1671 O O . LYS A 1 210 ? -62.462 -28.370 37.307 1.00 55.03 210 LYS A O 1
ATOM 1676 N N . SER A 1 211 ? -60.376 -28.201 38.136 1.00 52.88 211 SER A N 1
ATOM 1677 C CA . SER A 1 211 ? -60.511 -29.296 39.111 1.00 52.88 211 SER A CA 1
ATOM 1678 C C . SER A 1 211 ? -61.302 -28.904 40.367 1.00 52.88 211 SER A C 1
ATOM 1680 O O . SER A 1 211 ? -61.897 -29.776 40.992 1.00 52.88 211 SER A O 1
ATOM 1682 N N . MET A 1 212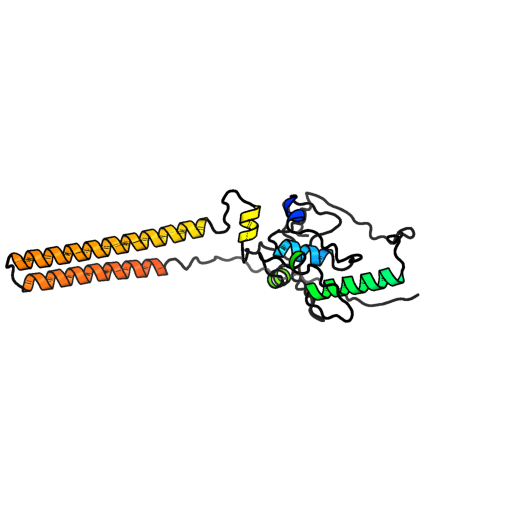 ? -61.386 -27.609 40.701 1.00 53.59 212 MET A N 1
ATOM 1683 C CA . MET A 1 212 ? -62.175 -27.095 41.836 1.00 53.59 212 MET A CA 1
ATOM 1684 C C . MET A 1 212 ? -63.636 -26.720 41.503 1.00 53.59 212 MET A C 1
ATOM 1686 O O . MET A 1 212 ? -64.339 -26.197 42.364 1.00 53.59 212 MET A O 1
ATOM 1690 N N . GLY A 1 213 ? -64.123 -26.956 40.279 1.00 50.72 213 GLY A N 1
ATOM 1691 C CA . GLY A 1 213 ? -65.546 -26.781 39.941 1.00 50.72 213 GLY A CA 1
ATOM 1692 C C . GLY A 1 213 ? -66.060 -25.331 39.904 1.00 50.72 213 GLY A C 1
ATOM 1693 O O . GLY A 1 213 ? -67.258 -25.104 40.063 1.00 50.72 213 GLY A O 1
ATOM 1694 N N . ILE A 1 214 ? -65.192 -24.335 39.686 1.00 51.44 214 ILE A N 1
ATOM 1695 C CA . ILE A 1 214 ? -65.596 -22.918 39.600 1.00 51.44 214 ILE A CA 1
ATOM 1696 C C . ILE A 1 214 ? -66.096 -22.598 38.173 1.00 51.44 214 ILE A C 1
ATOM 1698 O O . ILE A 1 214 ? -65.421 -22.890 37.187 1.00 51.44 214 ILE A O 1
ATOM 1702 N N . GLY A 1 215 ? -67.294 -22.009 38.060 1.00 53.66 215 GLY A N 1
ATOM 1703 C CA . GLY A 1 215 ? -68.067 -21.858 36.816 1.00 53.66 215 GLY A CA 1
ATOM 1704 C C . GLY A 1 215 ? -67.403 -21.103 35.645 1.00 53.66 215 GLY A C 1
ATOM 1705 O O . GLY A 1 215 ? -66.622 -20.167 35.817 1.00 53.66 215 GLY A O 1
ATOM 1706 N N . LYS A 1 216 ? -67.801 -21.504 34.427 1.00 52.62 216 LYS A N 1
ATOM 1707 C CA . LYS A 1 216 ? -67.233 -21.177 33.099 1.00 52.62 216 LYS A CA 1
ATOM 1708 C C . LYS A 1 216 ? -67.128 -19.674 32.758 1.00 52.62 216 LYS A C 1
ATOM 1710 O O . LYS A 1 216 ? -66.217 -19.277 32.044 1.00 52.62 216 LYS A O 1
ATOM 1715 N N . GLN A 1 217 ? -68.016 -18.826 33.290 1.00 49.94 217 GLN A N 1
ATOM 1716 C CA . GLN A 1 217 ? -68.035 -17.381 32.986 1.00 49.94 217 GLN A CA 1
ATOM 1717 C C . GLN A 1 217 ? -66.834 -16.612 33.564 1.00 49.94 217 GLN A C 1
ATOM 1719 O O . GLN A 1 217 ? -66.320 -15.705 32.912 1.00 49.94 217 GLN A O 1
ATOM 1724 N N . ASN A 1 218 ? -66.329 -17.001 34.740 1.00 53.25 218 ASN A N 1
ATOM 1725 C CA . ASN A 1 218 ? -65.183 -16.325 35.365 1.00 53.25 218 ASN A CA 1
ATOM 1726 C C . ASN A 1 218 ? -63.841 -16.701 34.713 1.00 53.25 218 ASN A C 1
ATOM 1728 O O . ASN A 1 218 ? -62.847 -15.991 34.866 1.00 53.25 218 ASN A O 1
ATOM 1732 N N . THR A 1 219 ? -63.787 -17.821 33.987 1.00 54.47 219 THR A N 1
ATOM 1733 C CA . THR A 1 219 ? -62.568 -18.309 33.328 1.00 54.47 219 THR A CA 1
ATOM 1734 C C . THR A 1 219 ? -62.294 -17.567 32.020 1.00 54.47 219 THR A C 1
ATOM 1736 O O . THR A 1 219 ? -61.148 -17.201 31.756 1.00 54.47 219 THR A O 1
ATOM 1739 N N . ASP A 1 220 ? -63.336 -17.263 31.245 1.00 56.66 220 ASP A N 1
ATOM 1740 C CA . ASP A 1 220 ? -63.203 -16.544 29.972 1.00 56.66 220 ASP A CA 1
ATOM 1741 C C . ASP A 1 220 ? -62.796 -15.072 30.172 1.00 56.66 220 ASP A C 1
ATOM 1743 O O . ASP A 1 220 ? -61.959 -14.557 29.426 1.00 56.66 220 ASP A O 1
ATOM 1747 N N . GLN A 1 221 ? -63.292 -14.414 31.229 1.00 59.69 221 GLN A N 1
ATOM 1748 C CA . GLN A 1 221 ? -62.863 -13.057 31.604 1.00 59.69 221 GLN A CA 1
ATOM 1749 C C . GLN A 1 221 ? -61.386 -13.000 32.024 1.00 59.69 221 GLN A C 1
ATOM 1751 O O . GLN A 1 221 ? -60.661 -12.103 31.589 1.00 59.69 221 GLN A O 1
ATOM 1756 N N . ALA A 1 222 ? -60.912 -13.980 32.800 1.00 52.56 222 ALA A N 1
ATOM 1757 C CA . ALA A 1 222 ? -59.511 -14.046 33.222 1.00 52.56 222 ALA A CA 1
ATOM 1758 C C . ALA A 1 222 ? -58.559 -14.295 32.035 1.00 52.56 222 ALA A C 1
ATOM 1760 O O . ALA A 1 222 ? -57.508 -13.664 31.933 1.00 52.56 222 ALA A O 1
ATOM 1761 N N . ILE A 1 223 ? -58.944 -15.163 31.090 1.00 58.06 223 ILE A N 1
ATOM 1762 C CA . ILE A 1 223 ? -58.168 -15.420 29.865 1.00 58.06 223 ILE A CA 1
ATOM 1763 C C . ILE A 1 223 ? -58.159 -14.186 28.946 1.00 58.06 223 ILE A C 1
ATOM 1765 O O . ILE A 1 223 ? -57.141 -13.898 28.311 1.00 58.06 223 ILE A O 1
ATOM 1769 N N . ALA A 1 224 ? -59.262 -13.434 28.874 1.00 63.84 224 ALA A N 1
ATOM 1770 C CA . ALA A 1 224 ? -59.334 -12.197 28.098 1.00 63.84 224 ALA A CA 1
ATOM 1771 C C . ALA A 1 224 ? -58.415 -11.099 28.661 1.00 63.84 224 ALA A C 1
ATOM 1773 O O . ALA A 1 224 ? -57.691 -10.473 27.883 1.00 63.84 224 ALA A O 1
ATOM 1774 N N . GLN A 1 225 ? -58.372 -10.925 29.988 1.00 58.34 225 GLN A N 1
ATOM 1775 C CA . GLN A 1 225 ? -57.440 -10.000 30.646 1.00 58.34 225 GLN A CA 1
ATOM 1776 C C . GLN A 1 225 ? -55.978 -10.398 30.407 1.00 58.34 225 GLN A C 1
ATOM 1778 O O . GLN A 1 225 ? -55.183 -9.559 29.990 1.00 58.34 225 GLN A O 1
ATOM 1783 N N . LEU A 1 226 ? -55.635 -11.686 30.534 1.00 50.50 226 LEU A N 1
ATOM 1784 C CA . LEU A 1 226 ? -54.271 -12.168 30.278 1.00 50.50 226 LEU A CA 1
ATOM 1785 C C . LEU A 1 226 ? -53.837 -11.940 28.817 1.00 50.50 226 LEU A C 1
ATOM 1787 O O . LEU A 1 226 ? -52.713 -11.530 28.540 1.00 50.50 226 LEU A O 1
ATOM 1791 N N . ARG A 1 227 ? -54.748 -12.138 27.852 1.00 58.88 227 ARG A N 1
ATOM 1792 C CA . ARG A 1 227 ? -54.498 -11.840 26.428 1.00 58.88 227 ARG A CA 1
ATOM 1793 C C . ARG A 1 227 ? -54.326 -10.346 26.146 1.00 58.88 227 ARG A C 1
ATOM 1795 O O . ARG A 1 227 ? -53.726 -10.002 25.127 1.00 58.88 227 ARG A O 1
ATOM 1802 N N . GLN A 1 228 ? -54.892 -9.472 26.974 1.00 60.59 228 GLN A N 1
ATOM 1803 C CA . GLN A 1 228 ? -54.760 -8.022 26.841 1.00 60.59 228 GLN A CA 1
ATOM 1804 C C . GLN A 1 228 ? -53.434 -7.529 27.441 1.00 60.59 228 GLN A C 1
ATOM 1806 O O . GLN A 1 228 ? -52.768 -6.700 26.824 1.00 60.59 228 GLN A O 1
ATOM 1811 N N . GLU A 1 229 ? -53.015 -8.104 28.569 1.00 53.22 229 GLU A N 1
ATOM 1812 C CA . GLU A 1 229 ? -51.708 -7.883 29.208 1.00 53.22 229 GLU A CA 1
ATOM 1813 C C . GLU A 1 229 ? -50.553 -8.324 28.292 1.00 53.22 229 GLU A C 1
ATOM 1815 O O . GLU A 1 229 ? -49.673 -7.525 27.979 1.00 53.22 229 GLU A O 1
ATOM 1820 N N . VAL A 1 230 ? -50.617 -9.541 27.734 1.00 53.56 230 VAL A N 1
ATOM 1821 C CA . VAL A 1 230 ? -49.602 -10.047 26.785 1.00 53.56 230 VAL A CA 1
ATOM 1822 C C . VAL A 1 230 ? -49.528 -9.181 25.518 1.00 53.56 230 VAL A C 1
ATOM 1824 O O . VAL A 1 230 ? -48.441 -8.915 25.006 1.00 53.56 230 VAL A O 1
ATOM 1827 N N . ARG A 1 231 ? -50.668 -8.675 25.018 1.00 54.53 231 ARG A N 1
ATOM 1828 C CA . ARG A 1 231 ? -50.688 -7.751 23.867 1.00 54.53 231 ARG A CA 1
ATOM 1829 C C . ARG A 1 231 ? -50.071 -6.391 24.182 1.00 54.53 231 ARG A C 1
ATOM 1831 O O . ARG A 1 231 ? -49.392 -5.843 23.315 1.00 54.53 231 ARG A O 1
ATOM 1838 N N . ARG A 1 232 ? -50.288 -5.855 25.389 1.00 50.06 232 ARG A N 1
ATOM 1839 C CA . ARG A 1 232 ? -49.635 -4.621 25.862 1.00 50.06 232 ARG A CA 1
ATOM 1840 C C . ARG A 1 232 ? -48.124 -4.799 25.991 1.00 50.06 232 ARG A C 1
ATOM 1842 O O . ARG A 1 232 ? -47.380 -3.911 25.586 1.00 50.06 232 ARG A O 1
ATOM 1849 N N . PHE A 1 233 ? -47.674 -5.957 26.470 1.00 46.88 233 PHE A N 1
ATOM 1850 C CA . PHE A 1 233 ? -46.248 -6.265 26.573 1.00 46.88 233 PHE A CA 1
ATOM 1851 C C . PHE A 1 233 ? -45.585 -6.347 25.185 1.00 46.88 233 PHE A C 1
ATOM 1853 O O . PHE A 1 233 ? -44.574 -5.692 24.940 1.00 46.88 233 PHE A O 1
ATOM 1860 N N . ALA A 1 234 ? -46.224 -7.021 24.220 1.00 45.03 234 ALA A N 1
ATOM 1861 C CA . ALA A 1 234 ? -45.730 -7.118 22.840 1.00 45.03 234 ALA A CA 1
ATOM 1862 C C . ALA A 1 234 ? -45.652 -5.761 22.097 1.00 45.03 234 ALA A C 1
ATOM 1864 O O . ALA A 1 234 ? -44.766 -5.549 21.266 1.00 45.03 234 ALA A O 1
ATOM 1865 N N . THR A 1 235 ? -46.546 -4.812 22.404 1.00 44.03 235 THR A N 1
ATOM 1866 C CA . THR A 1 235 ? -46.499 -3.453 21.823 1.00 44.03 235 THR A CA 1
ATOM 1867 C C . THR A 1 235 ? -45.450 -2.550 22.477 1.00 44.03 235 THR A C 1
ATOM 1869 O O . THR A 1 235 ? -44.973 -1.621 21.826 1.00 44.03 235 THR A O 1
ATOM 1872 N N . CYS A 1 236 ? -45.047 -2.834 23.721 1.00 37.88 236 CYS A N 1
ATOM 1873 C CA . CYS A 1 236 ? -43.954 -2.133 24.399 1.00 37.88 236 CYS A CA 1
ATOM 1874 C C . CYS A 1 236 ? -42.597 -2.464 23.751 1.00 37.88 236 CYS A C 1
ATOM 1876 O O . CYS A 1 236 ? -41.835 -1.559 23.410 1.00 37.88 236 CYS A O 1
ATOM 1878 N N . VAL A 1 237 ? -42.359 -3.748 23.454 1.00 41.78 237 VAL A N 1
ATOM 1879 C CA . VAL A 1 237 ? -41.129 -4.228 22.795 1.00 41.78 237 VAL A CA 1
ATOM 1880 C C . VAL A 1 237 ? -40.971 -3.639 21.385 1.00 41.78 237 VAL A C 1
ATOM 1882 O O . VAL A 1 237 ? -39.892 -3.183 21.025 1.00 41.78 237 VAL A O 1
ATOM 1885 N N . SER A 1 238 ? -42.063 -3.522 20.620 1.00 37.09 238 SER A N 1
ATOM 1886 C CA . SER A 1 238 ? -42.029 -2.956 19.256 1.00 37.09 238 SER A CA 1
ATOM 1887 C C . SER A 1 238 ? -41.750 -1.441 19.208 1.00 37.09 238 SER A C 1
ATOM 1889 O O . SER A 1 238 ? -41.377 -0.919 18.159 1.00 37.09 238 SER A O 1
ATOM 1891 N N . ARG A 1 239 ? -41.939 -0.705 20.317 1.00 33.84 239 ARG A N 1
ATOM 1892 C CA . ARG A 1 239 ? -41.645 0.742 20.393 1.00 33.84 239 ARG A CA 1
ATOM 1893 C C . ARG A 1 239 ? -40.189 1.039 20.755 1.00 33.84 239 ARG A C 1
ATOM 1895 O O . ARG A 1 239 ? -39.663 2.045 20.286 1.00 33.84 239 ARG A O 1
ATOM 1902 N N . LEU A 1 240 ? -39.531 0.162 21.514 1.00 36.12 240 LEU A N 1
ATOM 1903 C CA . LEU A 1 240 ? -38.113 0.300 21.872 1.00 36.12 240 LEU A CA 1
ATOM 1904 C C . LEU A 1 240 ? -37.176 0.079 20.673 1.00 36.12 240 LEU A C 1
ATOM 1906 O O . LEU A 1 240 ? -36.144 0.738 20.585 1.00 36.12 240 LEU A O 1
ATOM 1910 N N . THR A 1 241 ? -37.566 -0.742 19.693 1.00 36.94 241 THR A N 1
ATOM 1911 C CA . THR A 1 241 ? -36.767 -0.976 18.475 1.00 36.94 241 THR A CA 1
ATOM 1912 C C . THR A 1 241 ? -36.763 0.218 17.508 1.00 36.94 241 THR A C 1
ATOM 1914 O O . THR A 1 241 ? -35.831 0.372 16.727 1.00 36.94 241 THR A O 1
ATOM 1917 N N . ILE A 1 242 ? -37.779 1.093 17.552 1.00 37.97 242 ILE A N 1
ATOM 1918 C CA . ILE A 1 242 ? -37.931 2.208 16.593 1.00 37.97 242 ILE A CA 1
ATOM 1919 C C . ILE A 1 242 ? -37.247 3.496 17.091 1.00 37.97 242 ILE A C 1
ATOM 1921 O O . ILE A 1 242 ? -36.836 4.331 16.288 1.00 37.97 242 ILE A O 1
ATOM 1925 N N . GLN A 1 243 ? -37.058 3.665 18.403 1.00 30.70 243 GLN A N 1
ATOM 1926 C CA . GLN A 1 243 ? -36.478 4.889 18.978 1.00 30.70 243 GLN A CA 1
ATOM 1927 C C . GLN A 1 243 ? -34.936 4.945 18.970 1.00 30.70 243 GLN A C 1
ATOM 1929 O O . GLN A 1 243 ? -34.370 5.977 19.323 1.00 30.70 243 GLN A O 1
ATOM 1934 N N . GLY A 1 244 ? -34.253 3.885 18.518 1.00 32.59 244 GLY A N 1
ATOM 1935 C CA . GLY A 1 244 ? -32.786 3.814 18.419 1.00 32.59 244 GLY A CA 1
ATOM 1936 C C . GLY A 1 244 ? -32.168 4.419 17.150 1.00 32.59 244 GLY A C 1
ATOM 1937 O O . GLY A 1 244 ? -30.947 4.509 17.050 1.00 32.59 244 GLY A O 1
ATOM 1938 N N . CYS A 1 245 ? -32.971 4.868 16.183 1.00 35.09 245 CYS A N 1
ATOM 1939 C CA . CYS A 1 245 ? -32.475 5.455 14.938 1.00 35.09 245 CYS A CA 1
ATOM 1940 C C . CYS A 1 245 ? -33.077 6.841 14.721 1.00 35.09 245 CYS A C 1
ATOM 1942 O O . CYS A 1 245 ? -34.025 6.942 13.969 1.00 35.09 245 CYS A O 1
ATOM 1944 N N . PHE A 1 246 ? -32.572 7.892 15.372 1.00 28.02 246 PHE A N 1
ATOM 1945 C CA . PHE A 1 246 ? -32.559 9.274 14.851 1.00 28.02 246 PHE A CA 1
ATOM 1946 C C . PHE A 1 246 ? -31.864 10.189 15.874 1.00 28.02 246 PHE A C 1
ATOM 1948 O O . PHE A 1 246 ? -32.483 10.693 16.809 1.00 28.02 246 PHE A O 1
ATOM 1955 N N . LEU A 1 247 ? -30.566 10.433 15.680 1.00 27.59 247 LEU A N 1
ATOM 1956 C CA . LEU A 1 247 ? -29.885 11.610 16.227 1.00 27.59 247 LEU A CA 1
ATOM 1957 C C . LEU A 1 247 ? -29.784 12.655 15.101 1.00 27.59 247 LEU A C 1
ATOM 1959 O O . LEU A 1 247 ? -29.214 12.346 14.053 1.00 27.59 247 LEU A O 1
ATOM 1963 N N . PRO A 1 248 ? -30.335 13.872 15.262 1.00 28.89 248 PRO A N 1
ATOM 1964 C CA . PRO A 1 248 ? -30.239 14.913 14.248 1.00 28.89 248 PRO A CA 1
ATOM 1965 C C . PRO A 1 248 ? -28.878 15.619 14.323 1.00 28.89 248 PRO A C 1
ATOM 1967 O O . PRO A 1 248 ? -28.528 16.225 15.337 1.00 28.89 248 PRO A O 1
ATOM 1970 N N . ALA A 1 249 ? -28.126 15.582 13.223 1.00 29.08 249 ALA A N 1
ATOM 1971 C CA . ALA A 1 249 ? -26.938 16.404 13.032 1.00 29.08 249 ALA A CA 1
ATOM 1972 C C . ALA A 1 249 ? -27.341 17.885 12.903 1.00 29.08 249 ALA A C 1
ATOM 1974 O O . ALA A 1 249 ? -28.082 18.269 11.996 1.00 29.08 249 ALA A O 1
ATOM 1975 N N . ARG A 1 250 ? -26.849 18.728 13.818 1.00 27.80 250 ARG A N 1
ATOM 1976 C CA . ARG A 1 250 ? -26.926 20.191 13.714 1.00 27.80 250 ARG A CA 1
ATOM 1977 C C . ARG A 1 250 ? -25.709 20.739 12.958 1.00 27.80 250 ARG A C 1
ATOM 1979 O O . ARG A 1 250 ? -24.579 20.546 13.382 1.00 27.80 250 ARG A O 1
ATOM 1986 N N . SER A 1 251 ? -26.015 21.421 11.853 1.00 27.80 251 SER A N 1
ATOM 1987 C CA . SER A 1 251 ? -25.412 22.638 11.273 1.00 27.80 251 SER A CA 1
ATOM 1988 C C . SER A 1 251 ? -23.934 22.995 11.521 1.00 27.80 251 SER A C 1
ATOM 1990 O O . SER A 1 251 ? -23.564 23.335 12.639 1.00 27.80 251 SER A O 1
ATOM 1992 N N . CYS A 1 252 ? -23.196 23.166 10.418 1.00 25.89 252 CYS A N 1
ATOM 1993 C CA . CYS A 1 252 ? -22.245 24.260 10.136 1.00 25.89 252 CYS A CA 1
ATOM 1994 C C . CYS A 1 252 ? -22.128 24.318 8.595 1.00 25.89 252 CYS A C 1
ATOM 1996 O O . CYS A 1 252 ? -21.865 23.302 7.969 1.00 25.89 252 CYS A O 1
ATOM 1998 N N . GLY A 1 253 ? -22.542 25.379 7.900 1.00 25.84 253 GLY A N 1
ATOM 1999 C CA . GLY A 1 253 ? -21.823 26.649 7.806 1.00 25.84 253 GLY A CA 1
ATOM 2000 C C . GLY A 1 253 ? -21.222 26.782 6.397 1.00 25.84 253 GLY A C 1
ATOM 2001 O O . GLY A 1 253 ? -20.122 26.309 6.146 1.00 25.84 253 GLY A O 1
ATOM 2002 N N . HIS A 1 254 ? -21.976 27.379 5.469 1.00 23.25 254 HIS A N 1
ATOM 2003 C CA . HIS A 1 254 ? -21.498 27.822 4.153 1.00 23.25 254 HIS A CA 1
ATOM 2004 C C . HIS A 1 254 ? -20.439 28.922 4.316 1.00 23.25 254 HIS A C 1
ATOM 2006 O O . HIS A 1 254 ? -20.742 29.934 4.941 1.00 23.25 254 HIS A O 1
ATOM 2012 N N . VAL A 1 255 ? -19.283 28.795 3.654 1.00 26.23 255 VAL A N 1
ATOM 2013 C CA . VAL A 1 255 ? -18.528 29.947 3.131 1.00 26.23 255 VAL A CA 1
ATOM 2014 C C . VAL A 1 255 ? -17.952 29.580 1.762 1.00 26.23 255 VAL A C 1
ATOM 2016 O O . VAL A 1 255 ? -17.274 28.571 1.594 1.00 26.23 255 VAL A O 1
ATOM 2019 N N . LEU A 1 256 ? -18.291 30.415 0.783 1.00 23.28 256 LEU A N 1
ATOM 2020 C CA . LEU A 1 256 ? -17.852 30.397 -0.606 1.00 23.28 256 LEU A CA 1
ATOM 2021 C C . LEU A 1 256 ? -16.571 31.234 -0.805 1.00 23.28 256 LEU A C 1
ATOM 2023 O O . LEU A 1 256 ? -16.334 32.192 -0.076 1.00 23.28 256 LEU A O 1
ATOM 2027 N N . TYR A 1 257 ? -15.899 30.934 -1.923 1.00 23.92 257 TYR A N 1
ATOM 2028 C CA . TYR A 1 257 ? -14.933 31.720 -2.715 1.00 23.92 257 TYR A CA 1
ATOM 2029 C C . TYR A 1 257 ? -13.426 31.647 -2.414 1.00 23.92 257 TYR A C 1
ATOM 2031 O O . TYR A 1 257 ? -12.943 32.052 -1.366 1.00 23.92 257 TYR A O 1
ATOM 2039 N N . GLY A 1 258 ? -12.683 31.258 -3.465 1.00 23.22 258 GLY A N 1
ATOM 2040 C CA . GLY A 1 258 ? -11.249 31.516 -3.634 1.00 23.22 258 GLY A CA 1
ATOM 2041 C C . GLY A 1 258 ? -10.568 30.596 -4.655 1.00 23.22 258 GLY A C 1
ATOM 2042 O O . GLY A 1 258 ? -9.863 29.675 -4.271 1.00 23.22 258 GLY A O 1
ATOM 2043 N N . ARG A 1 259 ? -10.794 30.820 -5.959 1.00 24.61 259 ARG A N 1
ATOM 2044 C CA . ARG A 1 259 ? -10.083 30.156 -7.071 1.00 24.61 259 ARG A CA 1
ATOM 2045 C C . ARG A 1 259 ? -8.603 30.562 -7.097 1.00 24.61 259 ARG A C 1
ATOM 2047 O O . ARG A 1 259 ? -8.365 31.755 -7.224 1.00 24.61 259 ARG A O 1
ATOM 2054 N N . THR A 1 260 ? -7.684 29.597 -7.218 1.00 25.59 260 THR A N 1
ATOM 2055 C CA . THR A 1 260 ? -6.521 29.703 -8.125 1.00 25.59 260 THR A CA 1
ATOM 2056 C C . THR A 1 260 ? -6.106 28.306 -8.591 1.00 25.59 260 THR A C 1
ATOM 2058 O O . THR A 1 260 ? -5.829 27.427 -7.783 1.00 25.59 260 THR A O 1
ATOM 2061 N N . ALA A 1 261 ? -6.121 28.099 -9.905 1.00 24.98 261 ALA A N 1
ATOM 2062 C CA . ALA A 1 261 ? -5.759 26.859 -10.578 1.00 24.98 261 ALA A CA 1
ATOM 2063 C C . ALA A 1 261 ? -4.234 26.712 -10.704 1.00 24.98 261 ALA A C 1
ATOM 2065 O O . ALA A 1 261 ? -3.553 27.690 -11.004 1.00 24.98 261 ALA A O 1
ATOM 2066 N N . ALA A 1 262 ? -3.720 25.487 -10.585 1.00 25.23 262 ALA A N 1
ATOM 2067 C CA . ALA A 1 262 ? -2.407 25.112 -11.101 1.00 25.23 262 ALA A CA 1
ATOM 2068 C C . ALA A 1 262 ? -2.564 23.849 -11.958 1.00 25.23 262 ALA A C 1
ATOM 2070 O O . ALA A 1 262 ? -2.750 22.744 -11.461 1.00 25.23 262 ALA A O 1
ATOM 2071 N N . ARG A 1 263 ? -2.558 24.074 -13.272 1.00 23.62 263 ARG A N 1
ATOM 2072 C CA . ARG A 1 263 ? -2.472 23.082 -14.344 1.00 23.62 263 ARG A CA 1
ATOM 2073 C C . ARG A 1 263 ? -0.989 22.769 -14.536 1.00 23.62 263 ARG A C 1
ATOM 2075 O O . ARG A 1 263 ? -0.226 23.705 -14.762 1.00 23.62 263 ARG A O 1
ATOM 2082 N N . VAL A 1 264 ? -0.589 21.502 -14.537 1.00 26.45 264 VAL A N 1
ATOM 2083 C CA . VAL A 1 264 ? 0.676 21.086 -15.158 1.00 26.45 264 VAL A CA 1
ATOM 2084 C C . VAL A 1 264 ? 0.350 19.945 -16.109 1.00 26.45 264 VAL A C 1
ATOM 2086 O O . VAL A 1 264 ? 0.104 18.820 -15.694 1.00 26.45 264 VAL A O 1
ATOM 2089 N N . PHE A 1 265 ? 0.279 20.290 -17.393 1.00 26.47 265 PHE A N 1
ATOM 2090 C CA . PHE A 1 265 ? 0.295 19.330 -18.487 1.00 26.47 265 PHE A CA 1
ATOM 2091 C C . PHE A 1 265 ? 1.727 18.835 -18.689 1.00 26.47 265 PHE A C 1
ATOM 2093 O O . PHE A 1 265 ? 2.677 19.619 -18.687 1.00 26.47 265 PHE A O 1
ATOM 2100 N N . SER A 1 266 ? 1.842 17.530 -18.895 1.00 27.55 266 SER A N 1
ATOM 2101 C CA . SER A 1 266 ? 2.993 16.850 -19.468 1.00 27.55 266 SER A CA 1
ATOM 2102 C C . SER A 1 266 ? 3.158 17.203 -20.952 1.00 27.55 266 SER A C 1
ATOM 2104 O O . SER A 1 266 ? 2.182 17.455 -21.659 1.00 27.55 266 SER A O 1
ATOM 2106 N N . GLY A 1 267 ? 4.405 17.162 -21.432 1.00 25.36 267 GLY A N 1
ATOM 2107 C CA . GLY A 1 267 ? 4.705 17.015 -22.857 1.00 25.36 267 GLY A CA 1
ATOM 2108 C C . GLY A 1 267 ? 5.680 18.041 -23.427 1.00 25.36 267 GLY A C 1
ATOM 2109 O O . GLY A 1 267 ? 5.274 19.111 -23.860 1.00 25.36 267 GLY A O 1
ATOM 2110 N N . ALA A 1 268 ? 6.952 17.659 -23.519 1.00 28.34 268 ALA A N 1
ATOM 2111 C CA . ALA A 1 268 ? 7.783 17.885 -24.704 1.00 28.34 268 ALA A CA 1
ATOM 2112 C C . ALA A 1 268 ? 9.071 17.077 -24.532 1.00 28.34 268 ALA A C 1
ATOM 2114 O O . ALA A 1 268 ? 9.859 17.331 -23.623 1.00 28.34 268 ALA A O 1
ATOM 2115 N N . GLY A 1 269 ? 9.240 16.063 -25.379 1.00 28.89 269 GLY A N 1
ATOM 2116 C CA . GLY A 1 269 ? 10.463 15.278 -25.437 1.00 28.89 269 GLY A CA 1
ATOM 2117 C C . GLY A 1 269 ? 11.625 16.094 -25.984 1.00 28.89 269 GLY A C 1
ATOM 2118 O O . GLY A 1 269 ? 11.415 17.065 -26.702 1.00 28.89 269 GLY A O 1
ATOM 2119 N N . PHE A 1 270 ? 12.839 15.651 -25.686 1.00 27.70 270 PHE A N 1
ATOM 2120 C CA . PHE A 1 270 ? 14.018 16.016 -26.455 1.00 27.70 270 PHE A CA 1
ATOM 2121 C C . PHE A 1 270 ? 14.998 14.846 -26.457 1.00 27.70 270 PHE A C 1
ATOM 2123 O O . PHE A 1 270 ? 15.372 14.321 -25.412 1.00 27.70 270 PHE A O 1
ATOM 2130 N N . ALA A 1 271 ? 15.383 14.464 -27.666 1.00 26.17 271 ALA A N 1
ATOM 2131 C CA . ALA A 1 271 ? 16.657 13.849 -27.991 1.00 26.17 271 ALA A CA 1
ATOM 2132 C C . ALA A 1 271 ? 17.313 14.744 -29.058 1.00 26.17 271 ALA A C 1
ATOM 2134 O O . ALA A 1 271 ? 16.572 15.423 -29.783 1.00 26.17 271 ALA A O 1
ATOM 2135 N N . PRO A 1 272 ? 18.633 14.672 -29.270 1.00 38.59 272 PRO A N 1
ATOM 2136 C CA . PRO A 1 272 ? 19.714 14.325 -28.347 1.00 38.59 272 PRO A CA 1
ATOM 2137 C C . PRO A 1 272 ? 20.376 15.563 -27.710 1.00 38.59 272 PRO A C 1
ATOM 2139 O O . PRO A 1 272 ? 20.216 16.684 -28.245 1.00 38.59 272 PRO A O 1
#

Radius of gyration: 32.44 Å; chains: 1; bounding box: 96×61×70 Å

Secondary structure (DSSP, 8-state):
--TT-SS-EEES---TTS----HHHHHHS---TT-TT--TTHHHHHHHHHHHTTPPEEEPPTTT-------S--TT-PPPPP-S-HHHHHHHHHHHHHHHHHHHT----S----TTHHHHS--SSS-HHHHHHHH----STTPPP----SPP-PPPPS--HHHHHHH-TT--TTHHHHHHHHHHHHHHHHHHHHHHHHHHHHHHHHHHHHHTT--HHHHHHHHHHHHHHHHHHHHHHHHHTTTTS-PPPP----------------------

Foldseek 3Di:
DPPPDPFWAFAQWDDPVDDDDPPVLCVQAPADPLQPPDDPCSGVQSSLASVLQPDIDTDGYPVGDDDDDDPPDDPPPDDPDDPDDPVVVVVSNLQNVVQSCVQLVHDDDDHHDPPPCVRNGGHQFHDSVVSCVQQQDDPDPPDDRDPNVDRGDDDHTPDCVSVCVVVDPPDDPCPVVVVVVVVVVVVVVVVVVVVVVVVVVLVVVLVVVVVVPDDDPVSVVVVVVVVVVVVVVVVVVVVVVVVPDDDDDDDDDDDDDDDDDDDDDDDDDDDD